Protein AF-A0AA35IAM2-F1 (afdb_monomer_lite)

Secondary structure (DSSP, 8-state):
-HHHHHHHHHHHHTS---S--EEEPPTTS-HHHHHHHHHH-SEEE---BSSSHHHHHHH-TT--HHHHHHHHHHHHHHHHHHHT-TTSPP--TT-EEEEEEESSSS--HHHHHHHHHHHHHHH--SEEEEEE--PPTT--TTS-SSPPPHHHHHHHHHHHHHHHHH---HHHH-SSSSPPPSSS-HHHHHHHH-GGG-SEETTTS-HHHHTTSTT--HHHHHHHHHHTTTSPPPHHHHHHTT--HHHHGGGEE-SS---TTTTS-HHHHHHHHPPPPPP----S--

Foldseek 3Di:
DVVLLVVLCCCVPVVVPPDAFEEEDDLPDDLVVLLSCQLRHLEYEYEPAALDQVLCCLPPVVDDPVSSLVSLVSLQVSVVVCVVPVPDRGTNNVGYEYEYEPQQDPAALLSNQQSLLCCCVSRVHPYYQYDWDDDDPPRDPSGDPDIDDPLQNVLSVQVSCCVPPLVDHSCLLPVDTHYHDSQDHSLLVSCLVPLVLFQDELLDDDLSVQCSAPQQHNQLSVVSVVVSVVDFDDPVSCVVSVGPCQRRQCRYDGPHDDRPCSPPRSVVVSVSRTDDPDPPPPPPPD

Sequence (286 aa):
MEQLIRVARLLREEHNFRGYIHLKTIPDADPLLIEEAGRLADRLSVNIELPTDASLKRLAPEKQAHTIRQAMGVIHQGQQAVANEPKAPRFTPAGQSTQVIVGADSTDDSTLLHNAESLYQGYGLKRVYYSAFSPIPDSPGSVPLAAPPLLREHRLYQADFLLRGYGYKAGELLGQSGNLALDIDPKLAWALANRDVFPLDVNRAEPALLARIPGIGLRSVQRLVALRRERRIRYDDLIQLRCVLDKARPFIVTSDYRPAQAELRSGLLRARLREPQAPVQMGLWG

pLDDT: mean 92.33, std 9.43, range [40.34, 98.38]

Radius of gyration: 22.65 Å; chains: 1; bounding box: 52×48×62 Å

Structure (mmCIF, N/CA/C/O backbone):
data_AF-A0AA35IAM2-F1
#
_entry.id   AF-A0AA35IAM2-F1
#
loop_
_atom_site.group_PDB
_atom_site.id
_atom_site.type_symbol
_atom_site.label_atom_id
_atom_site.label_alt_id
_atom_site.label_comp_id
_atom_site.label_asym_id
_atom_site.label_entity_id
_atom_site.label_seq_id
_atom_site.pdbx_PDB_ins_code
_atom_site.Cartn_x
_atom_site.Cartn_y
_atom_site.Cartn_z
_atom_site.occupancy
_atom_site.B_iso_or_equiv
_atom_site.auth_seq_id
_atom_site.auth_comp_id
_atom_site.auth_asym_id
_atom_site.auth_atom_id
_atom_site.pdbx_PDB_model_num
ATOM 1 N N . MET A 1 1 ? -12.681 7.505 25.351 1.00 91.00 1 MET A N 1
ATOM 2 C CA . MET A 1 1 ? -13.292 6.862 24.161 1.00 91.00 1 MET A CA 1
ATOM 3 C C . MET A 1 1 ? -14.818 6.901 24.213 1.00 91.00 1 MET A C 1
ATOM 5 O O . MET A 1 1 ? -15.431 7.191 23.196 1.00 91.00 1 MET A O 1
ATOM 9 N N . GLU A 1 2 ? -15.420 6.718 25.390 1.00 95.25 2 GLU A N 1
ATOM 10 C CA . GLU A 1 2 ? -16.872 6.814 25.636 1.00 95.25 2 GLU A CA 1
ATOM 11 C C . GLU A 1 2 ? -17.551 8.035 24.994 1.00 95.25 2 GLU A C 1
ATOM 13 O O . GLU A 1 2 ? -18.587 7.897 24.355 1.00 95.25 2 GLU A O 1
ATOM 18 N N . GLN A 1 3 ? -16.955 9.230 25.086 1.00 95.75 3 GLN A N 1
ATOM 19 C CA . GLN A 1 3 ? -17.520 10.437 24.465 1.00 95.75 3 GLN A CA 1
ATOM 20 C C . GLN A 1 3 ? -17.605 10.341 22.931 1.00 95.75 3 GLN A C 1
ATOM 22 O O . GLN A 1 3 ? -18.609 10.743 22.351 1.00 95.75 3 GLN A O 1
ATOM 27 N N . LEU A 1 4 ? -16.590 9.772 22.269 1.00 95.31 4 LEU A N 1
ATOM 28 C CA . LEU A 1 4 ? -16.598 9.571 20.812 1.00 95.31 4 LEU A CA 1
ATOM 29 C C . LEU A 1 4 ? -17.677 8.566 20.399 1.00 95.31 4 LEU A C 1
ATOM 31 O O . LEU A 1 4 ? -18.385 8.777 19.417 1.00 95.31 4 LEU A O 1
ATOM 35 N N . ILE A 1 5 ? -17.816 7.495 21.178 1.00 96.88 5 ILE A N 1
ATOM 36 C CA . ILE A 1 5 ? -18.837 6.465 20.987 1.00 96.88 5 ILE A CA 1
ATOM 37 C C . ILE A 1 5 ? -20.230 7.064 21.172 1.00 96.88 5 ILE A C 1
ATOM 39 O O . ILE A 1 5 ? -21.091 6.866 20.322 1.00 96.88 5 ILE A O 1
ATOM 43 N N . ARG A 1 6 ? -20.434 7.874 22.219 1.00 97.81 6 ARG A N 1
ATOM 44 C CA . ARG A 1 6 ? -21.692 8.589 22.450 1.00 97.81 6 ARG A CA 1
ATOM 45 C C . ARG A 1 6 ? -22.057 9.460 21.254 1.00 97.81 6 ARG A C 1
ATOM 47 O O . ARG A 1 6 ? -23.185 9.385 20.790 1.00 97.81 6 ARG A O 1
ATOM 54 N N . VAL A 1 7 ? -21.115 10.238 20.718 1.00 97.75 7 VAL A N 1
ATOM 55 C CA . VAL A 1 7 ? -21.360 11.050 19.513 1.00 97.75 7 VAL A CA 1
ATOM 56 C C . VAL A 1 7 ? -21.747 10.168 18.324 1.00 97.75 7 VAL A C 1
ATOM 58 O O . VAL A 1 7 ? -22.735 10.455 17.653 1.00 97.75 7 VAL A O 1
ATOM 61 N N . ALA A 1 8 ? -21.025 9.072 18.076 1.00 97.62 8 ALA A N 1
ATOM 62 C CA . ALA A 1 8 ? -21.360 8.149 16.993 1.00 97.62 8 ALA A CA 1
ATOM 63 C C . ALA A 1 8 ? -22.747 7.507 17.177 1.00 97.62 8 ALA A C 1
ATOM 65 O O . ALA A 1 8 ? -23.489 7.371 16.205 1.00 97.62 8 ALA A O 1
ATOM 66 N N . ARG A 1 9 ? -23.126 7.176 18.416 1.00 97.88 9 ARG A N 1
ATOM 67 C CA . ARG A 1 9 ? -24.442 6.634 18.763 1.00 97.88 9 ARG A CA 1
ATOM 68 C C . ARG A 1 9 ? -25.552 7.646 18.488 1.00 97.88 9 ARG A C 1
ATOM 70 O O . ARG A 1 9 ? -26.470 7.326 17.743 1.00 97.88 9 ARG A O 1
ATOM 77 N N . LEU A 1 10 ? -25.415 8.881 18.980 1.00 98.38 10 LEU A N 1
ATOM 78 C CA . LEU A 1 10 ? -26.363 9.973 18.714 1.00 98.38 10 LEU A CA 1
ATOM 79 C C . LEU A 1 10 ? -26.545 10.200 17.208 1.00 98.38 10 LEU A C 1
ATOM 81 O O . LEU A 1 10 ? -27.666 10.318 16.715 1.00 98.38 10 LEU A O 1
ATOM 85 N N . LEU A 1 11 ? -25.443 10.207 16.451 1.00 98.19 11 LEU A N 1
ATOM 86 C CA . LEU A 1 11 ? -25.491 10.352 14.998 1.00 98.19 11 LEU A CA 1
ATOM 87 C C . LEU A 1 11 ? -26.289 9.223 14.336 1.00 98.19 11 LEU A C 1
ATOM 89 O O . LEU A 1 11 ? -27.096 9.500 13.451 1.00 98.19 11 LEU A O 1
ATOM 93 N N . ARG A 1 12 ? -26.078 7.966 14.740 1.00 96.31 12 ARG A N 1
ATOM 94 C CA . ARG A 1 12 ? -26.761 6.807 14.148 1.00 96.31 12 ARG A CA 1
ATOM 95 C C . ARG A 1 12 ? -28.224 6.698 14.559 1.00 96.31 12 ARG A C 1
ATOM 97 O O . ARG A 1 12 ? -29.064 6.481 13.690 1.00 96.31 12 ARG A O 1
ATOM 104 N N . GLU A 1 13 ? -28.505 6.821 15.849 1.00 96.25 13 GLU A N 1
ATOM 105 C CA . GLU A 1 13 ? -29.788 6.441 16.447 1.00 96.25 13 GLU A CA 1
ATOM 106 C C . GLU A 1 13 ? -30.766 7.616 16.532 1.00 96.25 13 GLU A C 1
ATOM 108 O O . GLU A 1 13 ? -31.946 7.443 16.241 1.00 96.25 13 GLU A O 1
ATOM 113 N N . GLU A 1 14 ? -30.291 8.822 16.859 1.00 97.88 14 GLU A N 1
ATOM 114 C CA . GLU A 1 14 ? -31.159 9.996 17.033 1.00 97.88 14 GLU A CA 1
ATOM 115 C C . GLU A 1 14 ? -31.230 10.841 15.757 1.00 97.88 14 GLU A C 1
ATOM 117 O O . GLU A 1 14 ? -32.308 11.183 15.269 1.00 97.88 14 GLU A O 1
ATOM 122 N N . HIS A 1 15 ? -30.075 11.142 15.160 1.00 98.00 15 HIS A N 1
ATOM 123 C CA . HIS A 1 15 ? -30.000 11.993 13.968 1.00 98.00 15 HIS A CA 1
ATOM 124 C C . HIS A 1 15 ? -30.119 11.226 12.647 1.00 98.00 15 HIS A C 1
ATOM 126 O O . HIS A 1 15 ? -30.111 11.846 11.583 1.00 98.00 15 HIS A O 1
ATOM 132 N N . ASN A 1 16 ? -30.242 9.893 12.689 1.00 96.69 16 ASN A N 1
ATOM 133 C CA . ASN A 1 16 ? -30.384 9.036 11.508 1.00 96.69 16 ASN A CA 1
ATOM 134 C C . ASN A 1 16 ? -29.297 9.271 10.436 1.00 96.69 16 ASN A C 1
ATOM 136 O O . ASN A 1 16 ? -29.537 9.113 9.235 1.00 96.69 16 ASN A O 1
ATOM 140 N N . PHE A 1 17 ? -28.085 9.651 10.844 1.00 97.56 17 PHE A N 1
ATOM 141 C CA . PHE A 1 17 ? -26.973 9.886 9.935 1.00 97.56 17 PHE A CA 1
ATOM 142 C C . PHE A 1 17 ? -26.526 8.566 9.299 1.00 97.56 17 PHE A C 1
ATOM 144 O O . PHE A 1 17 ? -25.957 7.690 9.954 1.00 97.56 17 PHE A O 1
ATOM 151 N N . ARG A 1 18 ? -26.752 8.433 7.987 1.00 95.00 18 ARG A N 1
ATOM 152 C CA . ARG A 1 18 ? -26.366 7.258 7.177 1.00 95.00 18 ARG A CA 1
ATOM 153 C C . ARG A 1 18 ? -25.067 7.454 6.393 1.00 95.00 18 ARG A C 1
ATOM 155 O O . ARG A 1 18 ? -24.717 6.610 5.573 1.00 95.00 18 ARG A O 1
ATOM 162 N N . GLY A 1 19 ? -24.387 8.580 6.606 1.00 96.12 19 GLY A N 1
ATOM 163 C CA . GLY A 1 19 ? -23.094 8.859 5.996 1.00 96.12 19 GLY A CA 1
ATOM 164 C C . GLY A 1 19 ? -21.954 8.087 6.659 1.00 96.12 19 GLY A C 1
ATOM 165 O O . GLY A 1 19 ? -22.157 7.301 7.586 1.00 96.12 19 GLY A O 1
ATOM 166 N N . TYR A 1 20 ? -20.743 8.341 6.176 1.00 97.44 20 TYR A N 1
ATOM 167 C CA . TYR A 1 20 ? -19.538 7.639 6.603 1.00 97.44 20 TYR A CA 1
ATOM 168 C C . TYR A 1 20 ? -19.009 8.152 7.953 1.00 97.44 20 TYR A C 1
ATOM 170 O O . TYR A 1 20 ? -18.755 9.346 8.101 1.00 97.44 20 TYR A O 1
ATOM 178 N N . ILE A 1 21 ? -18.794 7.249 8.914 1.00 97.94 21 ILE A N 1
ATOM 179 C CA . ILE A 1 21 ? -18.171 7.521 10.218 1.00 97.94 21 ILE A CA 1
ATOM 180 C C . ILE A 1 21 ? -16.856 6.745 10.326 1.00 97.94 21 ILE A C 1
ATOM 182 O O . ILE A 1 21 ? -16.835 5.514 10.280 1.00 97.94 21 ILE A O 1
ATOM 186 N N . HIS A 1 22 ? -15.758 7.468 10.534 1.00 97.62 22 HIS A N 1
ATOM 187 C CA . HIS A 1 22 ? -14.450 6.900 10.849 1.00 97.62 22 HIS A CA 1
ATOM 188 C C . HIS A 1 22 ? -14.035 7.333 12.251 1.00 97.62 22 HIS A C 1
ATOM 190 O O . HIS A 1 22 ? -13.868 8.527 12.496 1.00 97.62 22 HIS A O 1
ATOM 196 N N . LEU A 1 23 ? -13.848 6.370 13.154 1.00 97.25 23 LEU A N 1
ATOM 197 C CA . LEU A 1 23 ? -13.337 6.643 14.496 1.00 97.25 23 LEU A CA 1
ATOM 198 C C . LEU A 1 23 ? -11.888 6.175 14.629 1.00 97.25 23 LEU A C 1
ATOM 200 O O . LEU A 1 23 ? -11.515 5.097 14.165 1.00 97.25 23 LEU A O 1
ATOM 204 N N . LYS A 1 24 ? -11.077 6.994 15.296 1.00 95.44 24 LYS A N 1
ATOM 205 C CA . LYS A 1 24 ? -9.721 6.641 15.712 1.00 95.44 24 LYS A CA 1
ATOM 206 C C . LYS A 1 24 ? -9.795 6.062 17.123 1.00 95.44 24 LYS A C 1
ATOM 208 O O . LYS A 1 24 ? -10.287 6.731 18.031 1.00 95.44 24 LYS A O 1
ATOM 213 N N . THR A 1 25 ? -9.362 4.822 17.296 1.00 93.06 25 THR A N 1
ATOM 214 C CA . THR A 1 25 ? -9.347 4.157 18.598 1.00 93.06 25 THR A CA 1
ATOM 215 C C . THR A 1 25 ? -8.125 4.579 19.406 1.00 93.06 25 THR A C 1
ATOM 217 O O . THR A 1 25 ? -7.128 5.082 18.875 1.00 93.06 25 THR A O 1
ATOM 220 N N . ILE A 1 26 ? -8.226 4.377 20.717 1.00 89.69 26 ILE A N 1
ATOM 221 C CA . ILE A 1 26 ? -7.127 4.568 21.658 1.00 89.69 26 ILE A CA 1
ATOM 222 C C . ILE A 1 26 ? -6.583 3.166 21.975 1.00 89.69 26 ILE A C 1
ATOM 224 O O . ILE A 1 26 ? -7.385 2.320 22.368 1.00 89.69 26 ILE A O 1
ATOM 228 N N . PRO A 1 27 ? -5.278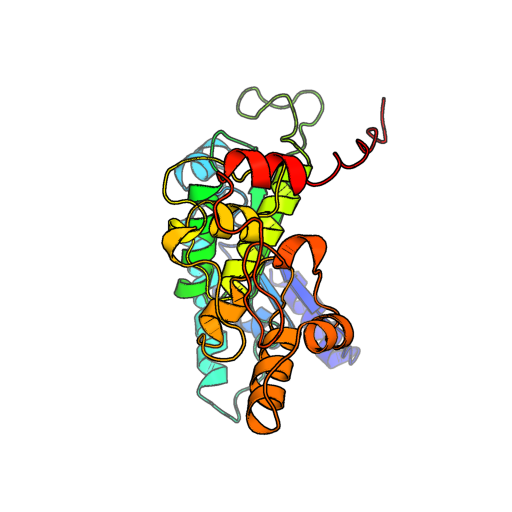 2.894 21.786 1.00 83.88 27 PRO A N 1
ATOM 229 C CA . PRO A 1 27 ? -4.686 1.570 22.010 1.00 83.88 27 PRO A CA 1
ATOM 230 C C . PRO A 1 27 ? -4.987 0.938 23.377 1.00 83.88 27 PRO A C 1
ATOM 232 O O . PRO A 1 27 ? -5.189 -0.267 23.447 1.00 83.88 27 PRO A O 1
ATOM 235 N N . ASP A 1 28 ? -5.083 1.754 24.429 1.00 86.50 28 ASP A N 1
ATOM 236 C CA . ASP A 1 28 ? -5.309 1.301 25.812 1.00 86.50 28 ASP A CA 1
ATOM 237 C C . ASP A 1 28 ? -6.789 1.372 26.234 1.00 86.50 28 ASP A C 1
ATOM 239 O O . ASP A 1 28 ? -7.113 1.329 27.420 1.00 86.50 28 ASP A O 1
ATOM 243 N N . ALA A 1 29 ? -7.708 1.551 25.280 1.00 91.19 29 ALA A N 1
ATOM 244 C CA . ALA A 1 29 ? -9.132 1.529 25.583 1.00 91.19 29 ALA A CA 1
ATOM 245 C C . ALA A 1 29 ? -9.601 0.117 25.952 1.00 91.19 29 ALA A C 1
ATOM 247 O O . ALA A 1 29 ? -9.124 -0.873 25.397 1.00 91.19 29 ALA A O 1
ATOM 248 N N . ASP A 1 30 ? -10.598 0.051 26.837 1.00 94.50 30 ASP A N 1
ATOM 249 C CA . ASP A 1 30 ? -11.298 -1.193 27.150 1.00 94.50 30 ASP A CA 1
ATOM 250 C C . ASP A 1 30 ? -11.786 -1.868 25.846 1.00 94.50 30 ASP A C 1
ATOM 252 O O . ASP A 1 30 ? -12.420 -1.194 25.018 1.00 94.50 30 ASP A O 1
ATOM 256 N N . PRO A 1 31 ? -11.506 -3.169 25.631 1.00 94.12 31 PRO A N 1
ATOM 257 C CA . PRO A 1 31 ? -11.982 -3.912 24.468 1.00 94.12 31 PRO A CA 1
ATOM 258 C C . PRO A 1 31 ? -13.482 -3.746 24.193 1.00 94.12 31 PRO A C 1
ATOM 260 O O . PRO A 1 31 ? -13.867 -3.621 23.031 1.00 94.12 31 PRO A O 1
ATOM 263 N N . LEU A 1 32 ? -14.318 -3.642 25.232 1.00 94.81 32 LEU A N 1
ATOM 264 C CA . LEU A 1 32 ? -15.762 -3.436 25.087 1.00 94.81 32 LEU A CA 1
ATOM 265 C C . LEU A 1 32 ? -16.091 -2.100 24.410 1.00 94.81 32 LEU A C 1
ATOM 267 O O . LEU A 1 32 ? -17.010 -2.021 23.595 1.00 94.81 32 LEU A O 1
ATOM 271 N N . LEU A 1 33 ? -15.309 -1.051 24.681 1.00 96.62 33 LEU A N 1
ATOM 272 C CA . LEU A 1 33 ? -15.470 0.245 24.017 1.00 96.62 33 LEU A CA 1
ATOM 273 C C . LEU A 1 33 ? -15.059 0.165 22.543 1.00 96.62 33 LEU A C 1
ATOM 275 O O . LEU A 1 33 ? -15.685 0.790 21.687 1.00 96.62 33 LEU A O 1
ATOM 279 N N . ILE A 1 34 ? -14.019 -0.607 22.221 1.00 96.31 34 ILE A N 1
ATOM 280 C CA . ILE A 1 34 ? -13.598 -0.835 20.832 1.00 96.31 34 ILE A CA 1
ATOM 281 C C . ILE A 1 34 ? -14.683 -1.599 20.067 1.00 96.31 34 ILE A C 1
ATOM 283 O O . ILE A 1 34 ? -15.012 -1.229 18.937 1.00 96.31 34 ILE A O 1
ATOM 287 N N . GLU A 1 35 ? -15.271 -2.622 20.684 1.00 95.06 35 GLU A N 1
ATOM 288 C CA . GLU A 1 35 ? -16.377 -3.374 20.099 1.00 95.06 35 GLU A CA 1
ATOM 289 C C . GLU A 1 35 ? -17.602 -2.494 19.854 1.00 95.06 35 GLU A C 1
ATOM 291 O O . GLU A 1 35 ? -18.198 -2.529 18.773 1.00 95.06 35 GLU A O 1
ATOM 296 N N . GLU A 1 36 ? -17.965 -1.663 20.829 1.00 95.88 36 GLU A N 1
ATOM 297 C CA . GLU A 1 36 ? -19.090 -0.749 20.696 1.00 95.88 36 GLU A CA 1
ATOM 298 C C . GLU A 1 36 ? -18.855 0.274 19.575 1.00 95.88 36 GLU A C 1
ATOM 300 O O . GLU A 1 36 ? -19.707 0.465 18.702 1.00 95.88 36 GLU A O 1
ATOM 305 N N . ALA A 1 37 ? -17.658 0.867 19.529 1.00 97.06 37 ALA A N 1
ATOM 306 C CA . ALA A 1 37 ? -17.258 1.749 18.439 1.00 97.06 37 ALA A CA 1
ATOM 307 C C . ALA A 1 37 ? -17.356 1.042 17.077 1.00 97.06 37 ALA A C 1
ATOM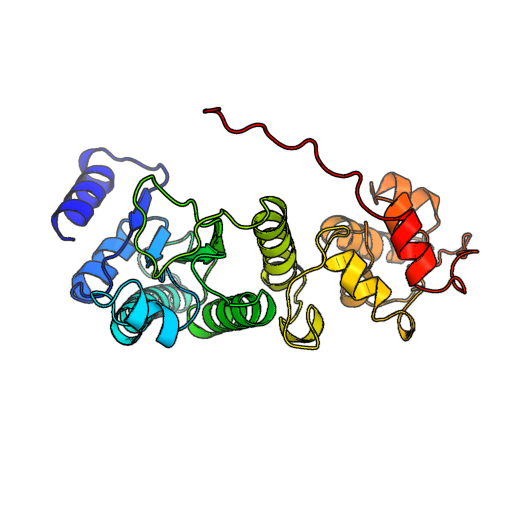 309 O O . ALA A 1 37 ? -17.775 1.654 16.092 1.00 97.06 37 ALA A O 1
ATOM 310 N N . GLY A 1 38 ? -17.013 -0.247 17.020 1.00 96.56 38 GLY A N 1
ATOM 311 C CA . GLY A 1 38 ? -17.058 -1.039 15.798 1.00 96.56 38 GLY A CA 1
ATOM 312 C C . GLY A 1 38 ? -18.468 -1.282 15.261 1.00 96.56 38 GLY A C 1
ATOM 313 O O . GLY A 1 38 ? -18.645 -1.346 14.044 1.00 96.56 38 GLY A O 1
ATOM 314 N N . ARG A 1 39 ? -19.483 -1.336 16.131 1.00 95.81 39 ARG A N 1
ATOM 315 C CA . ARG A 1 39 ? -20.901 -1.447 15.729 1.00 95.81 39 ARG A CA 1
ATOM 316 C C . ARG A 1 39 ? -21.460 -0.145 15.148 1.00 95.81 39 ARG A C 1
ATOM 318 O O . ARG A 1 39 ? -22.374 -0.179 14.328 1.00 95.81 39 ARG A O 1
ATOM 325 N N . LEU A 1 40 ? -20.914 0.999 15.562 1.00 96.62 40 LEU A N 1
ATOM 326 C CA . LEU A 1 40 ? -21.414 2.328 15.191 1.00 96.62 40 LEU A CA 1
ATOM 327 C C . LEU A 1 40 ? -20.679 2.933 13.981 1.00 96.62 40 LEU A C 1
ATOM 329 O O . LEU A 1 40 ? -21.285 3.637 13.162 1.00 96.62 40 LEU A O 1
ATOM 333 N N . ALA A 1 41 ? -19.375 2.671 13.863 1.00 97.50 41 ALA A N 1
ATOM 334 C CA . ALA A 1 41 ? -18.511 3.248 12.839 1.00 97.50 41 ALA A CA 1
ATOM 335 C C . ALA A 1 41 ? -18.443 2.399 11.561 1.00 97.50 41 ALA A C 1
ATOM 337 O O . ALA A 1 41 ? -18.489 1.171 11.589 1.00 97.50 41 ALA A O 1
ATOM 338 N N . ASP A 1 42 ? -18.248 3.061 10.419 1.00 97.44 42 ASP A N 1
ATOM 339 C CA . ASP A 1 42 ? -17.948 2.381 9.157 1.00 97.44 42 ASP A CA 1
ATOM 340 C C . ASP A 1 42 ? -16.506 1.873 9.133 1.00 97.44 42 ASP A C 1
ATOM 342 O O . ASP A 1 42 ? -16.235 0.793 8.610 1.00 97.44 42 ASP A O 1
ATOM 346 N N . ARG A 1 43 ? -15.581 2.641 9.717 1.00 97.88 43 ARG A N 1
ATOM 347 C CA . ARG A 1 43 ? -14.162 2.297 9.835 1.00 97.88 43 ARG A CA 1
ATOM 348 C C . ARG A 1 43 ? -13.643 2.612 11.226 1.00 97.88 43 ARG A C 1
ATOM 350 O O . ARG A 1 43 ? -13.977 3.653 11.791 1.00 97.88 43 ARG A O 1
ATOM 357 N N . LEU A 1 44 ? -12.741 1.764 11.706 1.00 97.69 44 LEU A N 1
ATOM 358 C CA . LEU A 1 44 ? -11.889 2.065 12.851 1.00 97.69 44 LEU A CA 1
ATOM 359 C C . LEU A 1 44 ? -10.430 2.207 12.418 1.00 97.69 44 LEU A C 1
ATOM 361 O O . LEU A 1 44 ? -9.981 1.539 11.485 1.00 97.69 44 LEU A O 1
ATOM 365 N N . SER A 1 45 ? -9.673 3.067 13.093 1.00 96.75 45 SER A N 1
ATOM 366 C CA . SER A 1 45 ? -8.222 3.121 12.925 1.00 96.75 45 SER A CA 1
ATOM 367 C C . SER A 1 45 ? -7.470 3.128 14.238 1.00 96.75 45 SER A C 1
ATOM 369 O O . SER A 1 45 ? -7.893 3.769 15.191 1.00 96.75 45 SER A O 1
ATOM 371 N N . VAL A 1 46 ? -6.320 2.459 14.251 1.00 95.25 46 VAL A N 1
ATOM 372 C CA . VAL A 1 46 ? -5.374 2.473 15.373 1.00 95.25 46 VAL A CA 1
ATOM 373 C C . VAL A 1 46 ? -4.066 3.051 14.859 1.00 95.25 46 VAL A C 1
ATOM 375 O O . VAL A 1 46 ? -3.563 2.593 13.833 1.00 95.25 46 VAL A O 1
ATOM 378 N N . ASN A 1 47 ? -3.513 4.069 15.518 1.00 93.19 47 ASN A N 1
ATOM 379 C CA . ASN A 1 47 ? -2.296 4.721 15.032 1.00 93.19 47 ASN A CA 1
ATOM 380 C C . ASN A 1 47 ? -1.041 4.051 15.590 1.00 93.19 47 ASN A C 1
ATOM 382 O O . ASN A 1 47 ? -0.830 4.095 16.803 1.00 93.19 47 ASN A O 1
ATOM 386 N N . ILE A 1 48 ? -0.220 3.479 14.708 1.00 91.81 48 ILE A N 1
ATOM 387 C CA . ILE A 1 48 ? 1.076 2.902 15.078 1.00 91.81 48 ILE A CA 1
ATOM 388 C C . ILE A 1 48 ? 2.132 4.007 15.236 1.00 91.81 48 ILE A C 1
ATOM 390 O O . ILE A 1 48 ? 2.983 3.902 16.111 1.00 91.81 48 ILE A O 1
ATOM 394 N N . GLU A 1 49 ? 2.044 5.084 14.445 1.00 89.19 49 GLU A N 1
ATOM 395 C CA . GLU A 1 49 ? 3.023 6.182 14.333 1.00 89.19 49 GLU A CA 1
ATOM 396 C C . GLU A 1 49 ? 4.378 5.762 13.760 1.00 89.19 49 GLU A C 1
ATOM 398 O O . GLU A 1 49 ? 4.790 6.304 12.742 1.00 89.19 49 GLU A O 1
ATOM 403 N N . LEU A 1 50 ? 5.090 4.828 14.393 1.00 92.25 50 LEU A N 1
ATOM 404 C CA . LEU A 1 50 ? 6.476 4.503 14.052 1.00 92.25 50 LEU A CA 1
ATOM 405 C C . LEU A 1 50 ? 6.597 3.069 13.534 1.00 92.25 50 LEU A C 1
ATOM 407 O O . LEU A 1 50 ? 5.969 2.160 14.070 1.00 92.25 50 LEU A O 1
ATOM 411 N N . PRO A 1 51 ? 7.431 2.827 12.514 1.00 84.94 51 PRO A N 1
ATOM 412 C CA . PRO A 1 51 ? 7.460 1.537 11.844 1.00 84.94 51 PRO A CA 1
ATOM 413 C C . PRO A 1 51 ? 8.047 0.409 12.690 1.00 84.94 51 PRO A C 1
ATOM 415 O O . PRO A 1 51 ? 7.737 -0.740 12.408 1.00 84.94 51 PRO A O 1
ATOM 418 N N . THR A 1 52 ? 8.879 0.695 13.696 1.00 91.12 52 THR A N 1
ATOM 419 C CA . THR A 1 52 ? 9.530 -0.337 14.517 1.00 91.12 52 THR A CA 1
ATOM 420 C C . THR A 1 52 ? 9.291 -0.113 16.008 1.00 91.12 52 THR A C 1
ATOM 422 O O . THR A 1 52 ? 9.194 1.028 16.463 1.00 91.12 52 THR A O 1
ATOM 425 N N . ASP A 1 53 ? 9.261 -1.201 16.787 1.00 91.81 53 ASP A N 1
ATOM 426 C CA . ASP A 1 53 ? 9.121 -1.152 18.250 1.00 91.81 53 ASP A CA 1
ATOM 427 C C . ASP A 1 53 ? 10.264 -0.336 18.900 1.00 91.81 53 ASP A C 1
ATOM 429 O O . ASP A 1 53 ? 10.039 0.404 19.860 1.00 91.81 53 ASP A O 1
ATOM 433 N N . ALA A 1 54 ? 11.483 -0.410 18.348 1.00 91.94 54 ALA A N 1
ATOM 434 C CA . ALA A 1 54 ? 12.634 0.367 18.818 1.00 91.94 54 ALA A CA 1
ATOM 435 C C . ALA A 1 54 ? 12.434 1.876 18.605 1.00 91.94 54 ALA A C 1
ATOM 437 O O . ALA A 1 54 ? 12.691 2.681 19.504 1.00 91.94 54 ALA A O 1
ATOM 438 N N . SER A 1 55 ? 11.936 2.262 17.431 1.00 92.25 55 SER A N 1
ATOM 439 C CA . SER A 1 55 ? 11.641 3.655 17.104 1.00 92.25 55 SER A CA 1
ATOM 440 C C . SER A 1 55 ? 10.464 4.195 17.896 1.00 92.25 55 SER A C 1
ATOM 442 O O . SER A 1 55 ? 10.534 5.326 18.371 1.00 92.25 55 SER A O 1
ATOM 444 N N . LEU A 1 56 ? 9.425 3.380 18.097 1.00 93.19 56 LEU A N 1
ATOM 445 C CA . LEU A 1 56 ? 8.284 3.727 18.936 1.00 93.19 56 LEU A CA 1
ATOM 446 C C . LEU A 1 56 ? 8.745 4.031 20.365 1.00 93.19 56 LEU A C 1
ATOM 448 O O . LEU A 1 56 ? 8.481 5.115 20.867 1.00 93.19 56 LEU A O 1
ATOM 452 N N . LYS A 1 57 ? 9.541 3.144 20.977 1.00 92.88 57 LYS A N 1
ATOM 453 C CA . LYS A 1 57 ? 10.077 3.350 22.332 1.00 92.88 57 LYS A CA 1
ATOM 454 C C . LYS A 1 57 ? 10.933 4.615 22.453 1.00 92.88 57 LYS A C 1
ATOM 456 O O . LYS A 1 57 ? 10.961 5.238 23.509 1.00 92.88 57 LYS A O 1
ATOM 461 N N . ARG A 1 58 ? 11.660 4.973 21.392 1.00 92.88 58 ARG A N 1
ATOM 462 C CA . ARG A 1 58 ? 12.558 6.135 21.376 1.00 92.88 58 ARG A CA 1
ATOM 463 C C . ARG A 1 58 ? 11.824 7.458 21.154 1.00 92.88 58 ARG A C 1
ATOM 465 O O . ARG A 1 58 ? 12.214 8.454 21.751 1.00 92.88 58 ARG A O 1
ATOM 472 N N . LEU A 1 59 ? 10.832 7.483 20.264 1.00 92.25 59 LEU A N 1
ATOM 473 C CA . LEU A 1 59 ? 10.202 8.719 19.779 1.00 92.25 59 LEU A CA 1
ATOM 474 C C . LEU A 1 59 ? 8.798 8.962 20.345 1.00 92.25 59 LEU A C 1
ATOM 476 O O . LEU A 1 59 ? 8.346 10.100 20.336 1.00 92.25 59 LEU A O 1
ATOM 480 N N . ALA A 1 60 ? 8.132 7.918 20.832 1.00 91.56 60 ALA A N 1
ATOM 481 C CA . ALA A 1 60 ? 6.800 7.967 21.431 1.00 91.56 60 ALA A CA 1
ATOM 482 C C . ALA A 1 60 ? 6.713 6.967 22.608 1.00 91.56 60 ALA A C 1
ATOM 484 O O . ALA A 1 60 ? 5.981 5.975 22.525 1.00 91.56 60 ALA A O 1
ATOM 485 N N . PRO A 1 61 ? 7.507 7.156 23.684 1.00 90.00 61 PRO A N 1
ATOM 486 C CA . PRO A 1 61 ? 7.602 6.211 24.803 1.00 90.00 61 PRO A CA 1
ATOM 487 C C . PRO A 1 61 ? 6.284 6.005 25.566 1.00 90.00 61 PRO A C 1
ATOM 489 O O . PRO A 1 61 ? 6.135 5.012 26.275 1.00 90.00 61 PRO A O 1
ATOM 492 N N . GLU A 1 62 ? 5.326 6.919 25.425 1.00 89.38 62 GLU A N 1
ATOM 493 C CA . GLU A 1 62 ? 3.967 6.794 25.945 1.00 89.38 62 GLU A CA 1
AT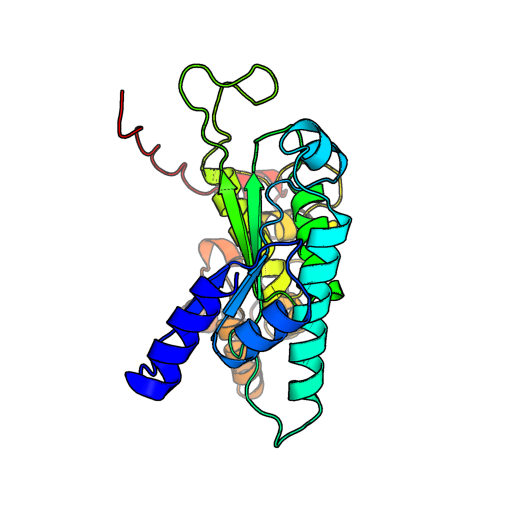OM 494 C C . GLU A 1 62 ? 3.134 5.736 25.208 1.00 89.38 62 GLU A C 1
ATOM 496 O O . GLU A 1 62 ? 2.099 5.305 25.712 1.00 89.38 62 GLU A O 1
ATOM 501 N N . LYS A 1 63 ? 3.574 5.301 24.022 1.00 89.62 63 LYS A N 1
ATOM 502 C CA . LYS A 1 63 ? 2.903 4.277 23.224 1.00 89.62 63 LYS A CA 1
ATOM 503 C C . LYS A 1 63 ? 3.549 2.919 23.399 1.00 89.62 63 LYS A C 1
ATOM 505 O O . LYS A 1 63 ? 4.767 2.765 23.359 1.00 89.62 63 LYS A O 1
ATOM 510 N N . GLN A 1 64 ? 2.704 1.898 23.485 1.00 91.00 64 GLN A N 1
ATOM 511 C CA . GLN A 1 64 ? 3.153 0.522 23.620 1.00 91.00 64 GLN A CA 1
ATOM 512 C C . GLN A 1 64 ? 2.715 -0.307 22.417 1.00 91.00 64 GLN A C 1
ATOM 514 O O . GLN A 1 64 ? 1.533 -0.418 22.099 1.00 91.00 64 GLN A O 1
ATOM 519 N N . ALA A 1 65 ? 3.683 -0.937 21.750 1.00 91.81 65 ALA A N 1
ATOM 520 C CA . ALA A 1 65 ? 3.415 -1.751 20.568 1.00 91.81 65 ALA A CA 1
ATOM 521 C C . ALA A 1 65 ? 2.430 -2.896 20.863 1.00 91.81 65 ALA A C 1
ATOM 523 O O . ALA A 1 65 ? 1.626 -3.264 20.009 1.00 91.81 65 ALA A O 1
ATOM 524 N N . HIS A 1 66 ? 2.463 -3.442 22.083 1.00 92.44 66 HIS A N 1
ATOM 525 C CA . HIS A 1 66 ? 1.574 -4.524 22.490 1.00 92.44 66 HIS A CA 1
ATOM 526 C C . HIS A 1 66 ? 0.103 -4.083 22.583 1.00 92.44 66 HIS A C 1
ATOM 528 O O . HIS A 1 66 ? -0.753 -4.796 22.066 1.00 92.44 66 HIS A O 1
ATOM 534 N N . THR A 1 67 ? -0.195 -2.907 23.150 1.00 93.31 67 THR A N 1
ATOM 535 C CA . THR A 1 67 ? -1.579 -2.418 23.273 1.00 93.31 67 THR A CA 1
ATOM 536 C C . THR A 1 67 ? -2.135 -1.979 21.926 1.00 93.31 67 THR A C 1
ATOM 538 O O . THR A 1 67 ? -3.277 -2.284 21.592 1.00 93.31 67 THR A O 1
ATOM 541 N N . ILE A 1 68 ? -1.296 -1.386 21.069 1.00 94.50 68 ILE A N 1
ATOM 542 C CA . ILE A 1 68 ? -1.662 -1.077 19.678 1.00 94.50 68 ILE A CA 1
ATOM 543 C C . ILE A 1 68 ? -2.070 -2.354 18.933 1.00 94.50 68 ILE A C 1
ATOM 545 O O . ILE A 1 68 ? -3.126 -2.394 18.296 1.00 94.50 68 ILE A O 1
ATOM 549 N N . ARG A 1 69 ? -1.254 -3.411 19.038 1.00 94.25 69 ARG A N 1
ATOM 550 C CA . ARG A 1 69 ? -1.531 -4.722 18.433 1.00 94.25 69 ARG A CA 1
ATOM 551 C C . ARG A 1 69 ? -2.787 -5.373 19.022 1.00 94.25 69 ARG A C 1
ATOM 553 O O . ARG A 1 69 ? -3.601 -5.899 18.267 1.00 94.25 69 ARG A O 1
ATOM 560 N N . GLN A 1 70 ? -2.994 -5.282 20.335 1.00 94.56 70 GLN A N 1
ATOM 561 C CA . GLN A 1 70 ? -4.200 -5.781 20.999 1.00 94.56 70 GLN A CA 1
ATOM 562 C C . GLN A 1 70 ? -5.463 -5.080 20.482 1.00 94.56 70 GLN A C 1
ATOM 564 O O . GLN A 1 70 ? -6.413 -5.758 20.095 1.00 94.56 70 GLN A O 1
ATOM 569 N N . ALA A 1 71 ? -5.460 -3.748 20.389 1.00 95.81 71 ALA A N 1
ATOM 570 C CA . ALA A 1 71 ? -6.589 -2.984 19.866 1.00 95.81 71 ALA A CA 1
ATOM 571 C C . ALA A 1 71 ? -6.927 -3.365 18.413 1.00 95.81 71 ALA A C 1
ATOM 573 O O . ALA A 1 71 ? -8.095 -3.568 18.083 1.00 95.81 71 ALA A O 1
ATOM 574 N N . MET A 1 72 ? -5.920 -3.527 17.545 1.00 96.75 72 MET A N 1
ATOM 575 C CA . MET A 1 72 ? -6.130 -4.030 16.177 1.00 96.75 72 MET A CA 1
ATOM 576 C C . MET A 1 72 ? -6.708 -5.451 16.165 1.00 96.75 72 MET A C 1
ATOM 578 O O . MET A 1 72 ? -7.574 -5.760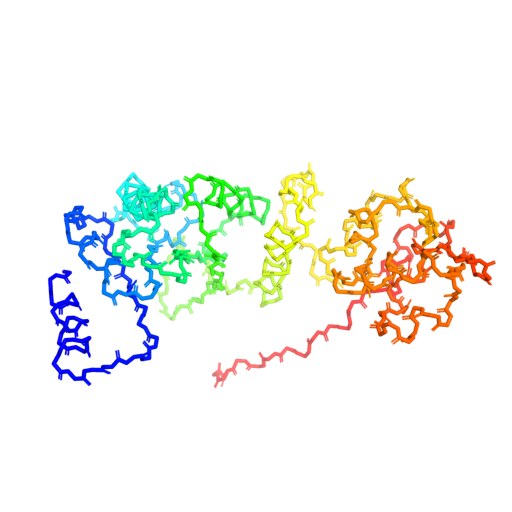 15.343 1.00 96.75 72 MET A O 1
ATOM 582 N N . GLY A 1 73 ? -6.251 -6.301 17.089 1.00 96.50 73 GLY A N 1
ATOM 583 C CA . GLY A 1 73 ? -6.746 -7.660 17.291 1.00 96.50 73 GLY A CA 1
ATOM 584 C C . GLY A 1 73 ? -8.229 -7.700 17.653 1.00 96.50 73 GLY A C 1
ATOM 585 O O . GLY A 1 73 ? -8.978 -8.432 17.011 1.00 96.50 73 GLY A O 1
ATOM 586 N N . VAL A 1 74 ? -8.677 -6.862 18.593 1.00 96.44 74 VAL A N 1
ATOM 587 C CA . VAL A 1 74 ? -10.099 -6.746 18.975 1.00 96.44 74 VAL A CA 1
ATOM 588 C C . VAL A 1 74 ? -10.954 -6.347 17.769 1.00 96.44 74 VAL A C 1
ATOM 590 O O . VAL A 1 74 ? -11.967 -6.983 17.478 1.00 96.44 74 VAL A O 1
ATOM 593 N N . ILE A 1 75 ? -10.514 -5.346 16.996 1.00 97.00 75 ILE A N 1
ATOM 594 C CA . ILE A 1 75 ? -11.231 -4.924 15.782 1.00 97.00 75 ILE A CA 1
ATOM 595 C C . ILE A 1 75 ? -11.274 -6.065 14.755 1.00 97.00 75 ILE A C 1
ATOM 597 O O . ILE A 1 75 ? -12.303 -6.291 14.119 1.00 97.00 75 ILE A O 1
ATOM 601 N N . HIS A 1 76 ? -10.171 -6.798 14.593 1.00 96.81 76 HIS A N 1
ATOM 602 C CA . HIS A 1 76 ? -10.102 -7.914 13.655 1.00 96.81 76 HIS A CA 1
ATOM 603 C C . HIS A 1 76 ? -11.048 -9.049 14.059 1.00 96.81 76 HIS A C 1
ATOM 605 O O . HIS A 1 76 ? -11.795 -9.550 13.223 1.00 96.81 76 HIS A O 1
ATOM 611 N N . GLN A 1 77 ? -11.070 -9.418 15.340 1.00 95.44 77 GLN A N 1
ATOM 612 C CA . GLN A 1 77 ? -11.969 -10.442 15.871 1.00 95.44 77 GLN A CA 1
ATOM 613 C C . GLN A 1 77 ? -13.438 -10.057 15.674 1.00 95.44 77 GLN A C 1
ATOM 615 O O . GLN A 1 77 ? -14.212 -10.877 15.183 1.00 95.44 77 GLN A O 1
ATOM 620 N N . GLY A 1 78 ? -13.808 -8.801 15.944 1.00 94.69 78 GLY A N 1
ATOM 621 C CA . GLY A 1 78 ? -15.159 -8.301 15.674 1.00 94.69 78 GLY A CA 1
ATOM 622 C C . GLY A 1 78 ? -15.546 -8.385 14.191 1.00 94.69 78 GLY A C 1
ATOM 623 O O . GLY A 1 78 ? -16.660 -8.788 13.858 1.00 94.69 78 GLY A O 1
ATOM 624 N N . GLN A 1 79 ? -14.612 -8.091 13.278 1.00 94.94 79 GLN A N 1
ATOM 625 C CA . GLN A 1 79 ? -14.828 -8.256 11.833 1.00 94.94 79 GLN A CA 1
ATOM 626 C C . GLN A 1 79 ? -15.034 -9.725 11.438 1.00 94.94 79 GLN A C 1
ATOM 628 O O . GLN A 1 79 ? -15.916 -10.017 10.630 1.00 94.94 79 GLN A O 1
ATOM 633 N N . GLN A 1 80 ? -14.247 -10.644 12.004 1.00 93.75 80 GLN A N 1
ATOM 634 C CA . GLN A 1 80 ? -14.374 -12.081 11.739 1.00 93.75 80 GLN A CA 1
ATOM 635 C C . GLN A 1 80 ? -15.685 -12.653 12.289 1.00 93.75 80 GLN A C 1
ATOM 637 O O . GLN A 1 80 ? -16.338 -13.435 11.603 1.00 93.75 80 GLN A O 1
ATOM 642 N N . ALA A 1 81 ? -16.105 -12.231 13.485 1.00 91.38 81 ALA A N 1
ATOM 643 C CA . ALA A 1 81 ? -17.363 -12.667 14.088 1.00 91.38 81 ALA A CA 1
ATOM 644 C C . ALA A 1 81 ? -18.564 -12.360 13.177 1.00 91.38 81 ALA A C 1
ATOM 646 O O . ALA A 1 81 ? -19.398 -13.227 12.940 1.00 91.38 81 ALA A O 1
ATOM 647 N N . VAL A 1 82 ? -18.602 -11.164 12.578 1.00 91.12 82 VAL A N 1
ATOM 648 C CA . VAL A 1 82 ? -19.666 -10.787 11.633 1.00 91.12 82 VAL A CA 1
ATOM 649 C C . VAL A 1 82 ? -19.533 -11.501 10.288 1.00 91.12 82 VAL A C 1
ATOM 651 O O . VAL A 1 82 ? -20.537 -11.893 9.701 1.00 91.12 82 VAL A O 1
ATOM 654 N N . ALA A 1 83 ? -18.313 -11.695 9.782 1.00 86.94 83 ALA A N 1
ATOM 655 C CA . ALA A 1 83 ? -18.097 -12.391 8.512 1.00 86.94 83 ALA A CA 1
ATOM 656 C C . ALA A 1 83 ? -18.573 -13.856 8.547 1.00 86.94 83 ALA A C 1
ATOM 658 O O . ALA A 1 83 ? -19.026 -14.375 7.527 1.00 86.94 83 ALA A O 1
ATOM 659 N N . ASN A 1 84 ? -18.504 -14.494 9.717 1.00 85.88 84 ASN A N 1
ATOM 660 C CA . ASN A 1 84 ? -18.913 -15.882 9.925 1.00 85.88 84 ASN A CA 1
ATOM 661 C C . ASN A 1 84 ? -20.418 -16.045 10.212 1.00 85.88 84 ASN A C 1
ATOM 663 O O . ASN A 1 84 ? -20.915 -17.170 10.239 1.00 85.88 84 ASN A O 1
ATOM 667 N N . GLU A 1 85 ? -21.160 -14.946 10.384 1.00 88.06 85 GLU A N 1
ATOM 668 C CA . GLU A 1 85 ? -22.573 -14.961 10.763 1.00 88.06 85 GLU A CA 1
ATOM 669 C C . GLU A 1 85 ? -23.418 -14.051 9.850 1.00 88.06 85 GLU A C 1
ATOM 671 O O . GLU A 1 85 ? -23.484 -12.839 10.054 1.00 88.06 85 GLU A O 1
ATOM 676 N N . PRO A 1 86 ? -24.167 -14.605 8.875 1.00 80.00 86 PRO A N 1
ATOM 677 C CA . PRO A 1 86 ? -24.918 -13.806 7.897 1.00 80.00 86 PRO A CA 1
ATOM 678 C C . PRO A 1 86 ? -25.951 -12.833 8.486 1.00 80.00 86 PRO A C 1
ATOM 680 O O . PRO A 1 86 ? -26.351 -11.880 7.819 1.00 80.00 86 PRO A O 1
ATOM 683 N N . LYS A 1 87 ? -26.424 -13.093 9.712 1.00 86.12 87 LYS A N 1
ATOM 684 C CA . LYS A 1 87 ? -27.414 -12.270 10.426 1.00 86.12 87 LYS A CA 1
ATOM 685 C C . LYS A 1 87 ? -26.798 -11.402 11.527 1.00 86.12 87 LYS A C 1
ATOM 687 O O . LYS A 1 87 ? -27.548 -10.736 12.242 1.00 86.12 87 LYS A O 1
ATOM 692 N N . ALA A 1 88 ? -25.475 -11.412 11.689 1.00 85.00 88 ALA A N 1
ATOM 693 C CA . ALA A 1 88 ? -24.830 -10.614 12.715 1.00 85.00 88 ALA A CA 1
ATOM 694 C C . ALA A 1 88 ? -24.996 -9.107 12.437 1.00 85.00 88 ALA A C 1
ATOM 696 O O . ALA A 1 88 ? -25.037 -8.676 11.277 1.00 85.00 88 ALA A O 1
ATOM 697 N N . PRO A 1 89 ? -25.085 -8.276 13.493 1.00 85.31 89 PRO A N 1
ATOM 698 C CA . PRO A 1 89 ? -25.042 -6.827 13.354 1.00 85.31 89 PRO A CA 1
ATOM 699 C C . PRO A 1 89 ? -23.785 -6.371 12.608 1.00 85.31 89 PRO A C 1
ATOM 701 O O . PRO A 1 89 ? -22.733 -6.997 12.697 1.00 85.31 89 PRO A O 1
ATOM 704 N N . ARG A 1 90 ? -23.874 -5.246 11.891 1.00 89.00 90 ARG A N 1
ATOM 705 C CA . ARG A 1 90 ? -22.717 -4.684 11.180 1.00 89.00 90 ARG A CA 1
ATOM 706 C C . ARG A 1 90 ? -21.588 -4.349 12.153 1.00 89.00 90 ARG A C 1
ATOM 708 O O . ARG A 1 90 ? -21.835 -3.832 13.238 1.00 89.00 90 ARG A O 1
ATOM 715 N N . PHE A 1 91 ? -20.356 -4.567 11.702 1.00 95.69 91 PHE A N 1
ATOM 716 C CA . PHE A 1 91 ? -19.155 -4.192 12.435 1.00 95.69 91 PHE A CA 1
ATOM 717 C C . PHE A 1 91 ? -18.089 -3.661 11.475 1.00 95.69 91 PHE A C 1
ATOM 719 O O . PHE A 1 91 ? -17.505 -4.421 10.703 1.00 95.69 91 PHE A O 1
ATOM 726 N N . THR A 1 92 ? -17.829 -2.353 11.496 1.00 96.00 92 THR A N 1
ATOM 727 C CA . THR A 1 92 ? -16.812 -1.681 10.660 1.00 96.00 92 THR A CA 1
ATOM 728 C C . THR A 1 92 ? -16.783 -2.157 9.196 1.00 96.00 92 THR A C 1
ATOM 730 O O . THR A 1 92 ? -15.773 -2.688 8.730 1.00 96.00 92 THR A O 1
ATOM 733 N N . PRO A 1 93 ? -17.876 -2.016 8.425 1.00 94.25 93 PRO A N 1
ATOM 734 C CA . PRO A 1 93 ? -17.965 -2.545 7.059 1.00 94.25 93 PRO A CA 1
ATOM 735 C C . PRO A 1 93 ? -16.860 -2.048 6.107 1.00 94.25 93 PRO A C 1
ATOM 737 O O . PRO A 1 93 ? -16.485 -2.751 5.170 1.00 94.25 93 PRO A O 1
ATOM 740 N N . ALA A 1 94 ? -16.296 -0.860 6.343 1.00 95.81 94 ALA A N 1
ATOM 741 C CA . ALA A 1 94 ? -15.169 -0.316 5.582 1.00 95.81 94 ALA A CA 1
ATOM 742 C C . ALA A 1 94 ? -13.790 -0.760 6.116 1.00 95.81 94 ALA A C 1
ATOM 744 O O . ALA A 1 94 ? -12.756 -0.270 5.639 1.00 95.81 94 ALA A O 1
ATOM 745 N N . GLY A 1 95 ? -13.783 -1.691 7.071 1.00 95.94 95 GLY A N 1
ATOM 746 C CA . GLY A 1 95 ? -12.641 -2.359 7.672 1.00 95.94 95 GLY A CA 1
ATOM 747 C C . GLY A 1 95 ? -11.879 -1.508 8.683 1.00 95.94 95 GLY A C 1
ATOM 748 O O . GLY A 1 95 ? -12.408 -0.547 9.238 1.00 95.94 95 GLY A O 1
ATOM 749 N N . GLN A 1 96 ? -10.613 -1.863 8.901 1.00 96.88 96 GLN A N 1
ATOM 750 C CA . GLN A 1 96 ? -9.705 -1.116 9.768 1.00 96.88 96 GLN A CA 1
ATOM 751 C C . GLN A 1 96 ? -8.480 -0.582 9.024 1.00 96.88 96 GLN A C 1
ATOM 753 O O . GLN A 1 96 ? -8.070 -1.137 8.001 1.00 96.88 96 GLN A O 1
ATOM 758 N N . SER A 1 97 ? -7.910 0.515 9.514 1.00 97.31 97 SER A N 1
ATOM 759 C CA . SER A 1 97 ? -6.706 1.130 8.943 1.00 97.31 97 SER A CA 1
ATOM 760 C C . SER A 1 97 ? -5.727 1.607 10.008 1.00 97.31 97 SER A C 1
ATOM 762 O O . SER A 1 97 ? -6.077 1.744 11.176 1.00 97.31 97 SER A O 1
ATOM 764 N N . THR A 1 98 ? -4.508 1.924 9.595 1.00 96.38 98 THR A N 1
ATOM 765 C CA . THR A 1 98 ? -3.488 2.508 10.472 1.00 96.38 98 THR A CA 1
ATOM 766 C C . THR A 1 98 ? -2.724 3.615 9.760 1.00 96.38 98 THR A C 1
ATOM 768 O O . THR A 1 98 ? -2.886 3.796 8.553 1.00 96.38 98 THR A O 1
ATOM 771 N N . GLN A 1 99 ? -1.895 4.343 10.498 1.00 95.62 99 GLN A N 1
ATOM 772 C CA . GLN A 1 99 ? -1.011 5.366 9.970 1.00 95.62 99 GLN A CA 1
ATOM 773 C C . GLN A 1 99 ? 0.407 5.179 10.523 1.00 95.62 99 GLN A C 1
ATOM 775 O O . GLN A 1 99 ? 0.599 4.763 11.668 1.00 95.62 99 GLN A O 1
ATOM 780 N N . VAL A 1 100 ? 1.388 5.462 9.667 1.00 95.31 100 VAL A N 1
ATOM 781 C CA . VAL A 1 100 ? 2.820 5.414 9.956 1.00 95.31 100 VAL A CA 1
ATOM 782 C C . VAL A 1 100 ? 3.481 6.679 9.410 1.00 95.31 100 VAL A C 1
ATOM 784 O O . VAL A 1 100 ? 3.186 7.136 8.302 1.00 95.31 100 VAL A O 1
ATOM 787 N N . ILE A 1 101 ? 4.389 7.236 10.202 1.00 94.88 101 ILE A N 1
ATOM 788 C CA . ILE A 1 101 ? 5.246 8.359 9.857 1.00 94.88 101 ILE A CA 1
ATOM 789 C C . ILE A 1 101 ? 6.496 7.817 9.164 1.00 94.88 101 ILE A C 1
ATOM 791 O O . ILE A 1 101 ? 7.186 6.931 9.668 1.00 94.88 101 ILE A O 1
ATOM 795 N N . VAL A 1 102 ? 6.797 8.369 7.995 1.00 94.31 102 VAL A N 1
ATOM 796 C CA . VAL A 1 102 ? 7.934 7.984 7.162 1.00 94.31 102 VAL A CA 1
ATOM 797 C C . VAL A 1 102 ? 9.045 9.005 7.334 1.00 94.31 102 VAL A C 1
ATOM 799 O O . VAL A 1 102 ? 8.822 10.200 7.166 1.00 94.31 102 VAL A O 1
ATOM 802 N N . GLY A 1 103 ? 10.261 8.539 7.618 1.00 93.50 103 GLY A N 1
ATOM 803 C CA . GLY A 1 103 ? 11.435 9.409 7.713 1.00 93.50 103 GLY A CA 1
ATOM 804 C C . GLY A 1 103 ? 11.549 10.193 9.020 1.00 93.50 103 GLY A C 1
ATOM 805 O O . GLY A 1 103 ? 12.294 11.160 9.059 1.00 93.50 103 GLY A O 1
ATOM 806 N N . ALA A 1 104 ? 10.847 9.780 10.082 1.00 92.81 104 ALA A N 1
ATOM 807 C CA . ALA A 1 104 ? 11.117 10.252 11.447 1.00 92.81 104 ALA A CA 1
ATOM 808 C C . ALA A 1 104 ? 12.372 9.594 12.061 1.00 92.81 104 ALA A C 1
ATOM 810 O O . ALA A 1 104 ? 12.849 9.987 13.122 1.00 92.81 104 ALA A O 1
ATOM 811 N N . ASP A 1 105 ? 12.904 8.567 11.402 1.00 92.56 105 ASP A N 1
ATOM 812 C CA . ASP A 1 105 ? 14.101 7.827 11.772 1.00 92.56 105 ASP A CA 1
ATOM 813 C C . ASP A 1 105 ? 14.787 7.251 10.517 1.00 92.56 105 ASP A C 1
ATOM 815 O O . ASP A 1 105 ? 14.421 7.563 9.380 1.00 92.56 105 ASP A O 1
ATOM 819 N N . SER A 1 106 ? 15.786 6.394 10.728 1.00 91.94 106 SER A N 1
ATOM 820 C CA . SER A 1 106 ? 16.531 5.711 9.670 1.00 91.94 106 SER A CA 1
ATOM 821 C C . SER A 1 106 ? 15.838 4.460 9.115 1.00 91.94 106 SER A C 1
ATOM 823 O O . SER A 1 106 ? 16.495 3.678 8.432 1.00 91.94 106 SER A O 1
ATOM 825 N N . THR A 1 107 ? 14.559 4.216 9.423 1.00 95.44 107 THR A N 1
ATOM 826 C CA . THR A 1 107 ? 13.859 3.026 8.928 1.00 95.44 107 THR A CA 1
ATOM 827 C C . THR A 1 107 ? 13.730 3.091 7.411 1.00 95.44 107 THR A C 1
ATOM 829 O O . THR A 1 107 ? 13.307 4.109 6.847 1.00 95.44 107 THR A O 1
ATOM 832 N N . ASP A 1 108 ? 14.097 1.997 6.751 1.00 96.19 108 ASP A N 1
ATOM 833 C CA . ASP A 1 108 ? 14.061 1.870 5.302 1.00 96.19 108 ASP A CA 1
ATOM 834 C C . ASP A 1 108 ? 12.684 1.419 4.781 1.00 96.19 108 ASP A C 1
ATOM 836 O O . ASP A 1 108 ? 11.809 0.962 5.527 1.00 96.19 108 ASP A O 1
ATOM 840 N N . ASP A 1 109 ? 12.465 1.584 3.476 1.00 97.25 109 ASP A N 1
ATOM 841 C CA . ASP A 1 109 ? 11.188 1.220 2.855 1.00 97.25 109 ASP A CA 1
ATOM 842 C C . ASP A 1 109 ? 10.954 -0.297 2.857 1.00 97.25 109 ASP A C 1
ATOM 844 O O . ASP A 1 109 ? 9.805 -0.733 2.930 1.00 97.25 109 ASP A O 1
ATOM 848 N N . SER A 1 110 ? 12.021 -1.105 2.832 1.00 97.00 110 SER A N 1
ATOM 849 C CA . SER A 1 110 ? 11.918 -2.562 2.965 1.00 97.00 110 SER A CA 1
ATOM 850 C C . SER A 1 110 ? 11.247 -2.947 4.285 1.00 97.00 110 SER A C 1
ATOM 852 O O . SER A 1 110 ? 10.252 -3.675 4.280 1.00 97.00 110 SER A O 1
ATOM 854 N N . THR A 1 111 ? 11.699 -2.388 5.409 1.00 96.62 111 THR A N 1
ATOM 855 C CA . THR A 1 111 ? 11.100 -2.618 6.733 1.00 96.62 111 THR A CA 1
ATOM 856 C C . THR A 1 111 ? 9.653 -2.126 6.785 1.00 96.62 111 THR A C 1
ATOM 858 O O . THR A 1 111 ? 8.764 -2.849 7.236 1.00 96.62 111 THR A O 1
ATOM 861 N N . LEU A 1 112 ? 9.384 -0.921 6.267 1.00 96.69 112 LEU A N 1
ATOM 862 C CA . LEU A 1 112 ? 8.030 -0.356 6.199 1.00 96.69 112 LEU A CA 1
ATOM 863 C C . LEU A 1 112 ? 7.050 -1.265 5.443 1.00 96.69 112 LEU A C 1
ATOM 865 O O . LEU A 1 112 ? 5.927 -1.476 5.905 1.00 96.69 112 LEU A O 1
ATOM 869 N N . LEU A 1 113 ? 7.461 -1.810 4.294 1.00 97.62 113 LEU A N 1
ATOM 870 C CA . LEU A 1 113 ? 6.617 -2.681 3.475 1.00 97.62 113 LEU A CA 1
ATOM 871 C C . LEU A 1 113 ? 6.410 -4.061 4.107 1.00 97.62 113 LEU A C 1
ATOM 873 O O . LEU A 1 113 ? 5.292 -4.570 4.053 1.00 97.62 113 LEU A O 1
ATOM 877 N N . HIS A 1 114 ? 7.428 -4.646 4.748 1.00 97.19 114 HIS A N 1
ATOM 878 C CA . HIS A 1 114 ? 7.271 -5.909 5.484 1.00 97.19 114 HIS A CA 1
ATOM 879 C C . HIS A 1 114 ? 6.323 -5.756 6.680 1.00 97.19 114 HIS A C 1
ATOM 881 O O . HIS A 1 114 ? 5.487 -6.629 6.935 1.00 97.19 114 HIS A O 1
ATOM 887 N N . ASN A 1 115 ? 6.392 -4.622 7.379 1.00 95.62 115 ASN A N 1
ATOM 888 C CA . ASN A 1 115 ? 5.479 -4.329 8.480 1.00 95.62 115 ASN A CA 1
ATOM 889 C C . ASN A 1 115 ? 4.055 -4.102 7.968 1.00 95.62 115 ASN A C 1
ATOM 891 O O . ASN A 1 115 ? 3.117 -4.673 8.518 1.00 95.62 115 ASN A O 1
ATOM 895 N N . ALA A 1 116 ? 3.882 -3.356 6.873 1.00 96.62 116 ALA A N 1
ATOM 896 C CA . ALA A 1 116 ? 2.580 -3.203 6.227 1.00 96.62 116 ALA A CA 1
ATOM 897 C C . ALA A 1 116 ? 1.990 -4.560 5.795 1.00 96.62 116 ALA A C 1
ATOM 899 O O . ALA A 1 116 ? 0.839 -4.851 6.117 1.00 96.62 116 ALA A O 1
ATOM 900 N N . GLU A 1 117 ? 2.781 -5.420 5.142 1.00 97.06 117 GLU A N 1
ATOM 901 C CA . GLU A 1 117 ? 2.364 -6.775 4.761 1.00 97.06 117 GLU A CA 1
ATOM 902 C C . GLU A 1 117 ? 1.930 -7.609 5.977 1.00 97.06 117 GLU A C 1
ATOM 904 O O . GLU A 1 117 ? 0.854 -8.212 5.954 1.00 97.06 117 GLU A O 1
ATOM 909 N N . SER A 1 118 ? 2.714 -7.592 7.056 1.00 95.88 118 SER A N 1
ATOM 910 C CA . SER A 1 118 ? 2.396 -8.315 8.293 1.00 95.88 118 SER A CA 1
ATOM 911 C C . SER A 1 118 ? 1.099 -7.818 8.932 1.00 95.88 118 SER A C 1
ATOM 913 O O . SER A 1 118 ? 0.302 -8.614 9.421 1.00 95.88 118 SER A O 1
ATOM 915 N N . LEU A 1 119 ? 0.839 -6.509 8.888 1.00 96.00 119 LEU A N 1
ATOM 916 C CA . LEU A 1 119 ? -0.399 -5.931 9.409 1.00 96.00 119 LEU A CA 1
ATOM 917 C C . LEU A 1 119 ? -1.621 -6.304 8.558 1.00 96.00 119 LEU A C 1
ATOM 919 O O . LEU A 1 119 ? -2.700 -6.556 9.100 1.00 96.00 119 LEU A O 1
ATOM 923 N N . TYR A 1 120 ? -1.467 -6.380 7.233 1.00 97.06 120 TYR A N 1
ATOM 924 C CA . TYR A 1 120 ? -2.525 -6.870 6.350 1.00 97.06 120 TYR A CA 1
ATOM 925 C C . TYR A 1 120 ? -2.875 -8.328 6.635 1.00 97.06 120 TYR A C 1
ATOM 927 O O . TYR A 1 120 ? -4.057 -8.659 6.721 1.00 97.06 120 TYR A O 1
ATOM 935 N N . GLN A 1 121 ? -1.866 -9.180 6.809 1.00 95.19 121 GLN A N 1
ATOM 936 C CA . GLN A 1 121 ? -2.062 -10.607 7.055 1.00 95.19 121 GLN A CA 1
ATOM 937 C C . GLN A 1 121 ? -2.578 -10.886 8.474 1.00 95.19 121 GLN A C 1
ATOM 939 O O . GLN A 1 121 ? -3.503 -11.674 8.638 1.00 95.19 121 GLN A O 1
ATOM 944 N N . GLY A 1 122 ? -2.016 -10.219 9.485 1.00 95.06 122 GLY A N 1
ATOM 945 C CA . GLY A 1 122 ? -2.328 -10.468 10.895 1.00 95.06 122 GLY A CA 1
ATOM 946 C C . GLY A 1 122 ? -3.607 -9.798 11.401 1.00 95.06 122 GLY A C 1
ATOM 947 O O . GLY A 1 122 ? -4.259 -10.343 12.285 1.00 95.06 122 GLY A O 1
ATOM 948 N N . TYR A 1 123 ? -3.985 -8.639 10.846 1.00 96.06 123 TYR A N 1
ATOM 949 C CA . TYR A 1 123 ? -5.134 -7.853 11.330 1.00 96.06 123 TYR A CA 1
ATOM 950 C C . TYR A 1 123 ? -6.163 -7.534 10.242 1.00 96.06 123 TYR A C 1
ATOM 952 O O . TYR A 1 123 ? -7.138 -6.825 10.493 1.00 96.06 123 TYR A O 1
ATOM 960 N N . GLY A 1 124 ? -5.990 -8.034 9.015 1.00 94.81 124 GLY A N 1
ATOM 961 C CA . GLY A 1 124 ? -6.944 -7.793 7.930 1.00 94.81 124 GLY A CA 1
ATOM 962 C C . GLY A 1 124 ? -7.124 -6.308 7.600 1.00 94.81 124 GLY A C 1
ATOM 963 O O . GLY A 1 124 ? -8.222 -5.897 7.202 1.00 94.81 124 GLY A O 1
ATOM 964 N N . LEU A 1 125 ? -6.075 -5.492 7.791 1.00 96.25 125 LEU A N 1
ATOM 965 C CA . LEU A 1 125 ? -6.126 -4.061 7.492 1.00 96.25 125 LEU A CA 1
ATOM 966 C C . LEU A 1 125 ? -6.612 -3.828 6.051 1.00 96.25 125 LEU A C 1
ATOM 968 O O . LEU A 1 125 ? -6.297 -4.561 5.115 1.00 96.25 125 LEU A O 1
ATOM 972 N N . LYS A 1 126 ? -7.376 -2.757 5.841 1.00 96.06 126 LYS A N 1
ATOM 973 C CA . LYS A 1 126 ? -7.760 -2.308 4.496 1.00 96.06 126 LYS A CA 1
ATOM 974 C C . LYS A 1 126 ? -6.751 -1.336 3.910 1.00 96.06 126 LYS A C 1
ATOM 976 O O . LYS A 1 126 ? -6.655 -1.232 2.686 1.00 96.06 126 LYS A O 1
ATOM 981 N N . ARG A 1 127 ? -6.040 -0.599 4.770 1.00 95.62 127 ARG A N 1
ATOM 982 C CA . ARG A 1 127 ? -5.080 0.421 4.356 1.00 95.62 127 ARG A CA 1
ATOM 983 C C . ARG A 1 127 ? -4.090 0.783 5.461 1.00 95.62 127 ARG A C 1
ATOM 985 O O . ARG A 1 127 ? -4.492 0.969 6.609 1.00 95.62 127 ARG A O 1
ATOM 992 N N . VAL A 1 128 ? -2.841 0.979 5.063 1.00 97.31 128 VAL A N 1
ATOM 993 C CA . VAL A 1 128 ? -1.824 1.734 5.796 1.00 97.31 128 VAL A CA 1
ATOM 994 C C . VAL A 1 128 ? -1.720 3.123 5.160 1.00 97.31 128 VAL A C 1
ATOM 996 O O . VAL A 1 128 ? -1.654 3.258 3.936 1.00 97.31 128 VAL A O 1
ATOM 999 N N . TYR A 1 129 ? -1.775 4.166 5.982 1.00 96.81 129 TYR A N 1
ATOM 1000 C CA . TYR A 1 129 ? -1.516 5.541 5.570 1.00 96.81 129 TYR A CA 1
ATOM 1001 C C . TYR A 1 129 ? -0.068 5.901 5.894 1.00 96.81 129 TYR A C 1
ATOM 1003 O O . TYR A 1 129 ? 0.382 5.723 7.023 1.00 96.81 129 TYR A O 1
ATOM 1011 N N . TYR A 1 130 ? 0.644 6.417 4.902 1.00 95.94 130 TYR A N 1
ATOM 1012 C CA . TYR A 1 130 ? 1.997 6.937 5.038 1.00 95.94 130 TYR A CA 1
ATOM 1013 C C . TYR A 1 130 ? 1.926 8.459 5.090 1.00 95.94 130 TYR A C 1
ATOM 1015 O O . TYR A 1 130 ? 1.208 9.061 4.294 1.00 95.94 130 TYR A O 1
ATOM 1023 N N . SER A 1 131 ? 2.650 9.063 6.025 1.00 93.38 131 SER A N 1
ATOM 1024 C CA . SER A 1 131 ? 2.813 10.513 6.115 1.00 93.38 131 SER A CA 1
ATOM 1025 C C . SER A 1 131 ? 4.294 10.818 6.244 1.00 93.38 131 SER A C 1
ATOM 1027 O O . SER A 1 131 ? 4.939 10.300 7.155 1.00 93.38 131 SER A O 1
ATOM 1029 N N . ALA A 1 132 ? 4.845 11.647 5.364 1.00 92.94 132 ALA A N 1
ATOM 1030 C CA . ALA A 1 132 ? 6.203 12.141 5.529 1.00 92.94 132 ALA A CA 1
ATOM 1031 C C . ALA A 1 132 ? 6.347 12.885 6.866 1.00 92.94 132 ALA A C 1
ATOM 1033 O O . ALA A 1 132 ? 5.468 13.647 7.275 1.00 92.94 132 ALA A O 1
ATOM 1034 N N . PHE A 1 133 ? 7.462 12.650 7.552 1.00 93.25 133 PHE A N 1
ATOM 1035 C CA . PHE A 1 133 ? 7.847 13.430 8.715 1.00 93.25 133 PHE A CA 1
ATOM 1036 C C . PHE A 1 133 ? 8.100 14.884 8.302 1.00 93.25 133 PHE A C 1
ATOM 1038 O O . PHE A 1 133 ? 8.841 15.146 7.355 1.00 93.25 133 PHE A O 1
ATOM 1045 N N . SER A 1 134 ? 7.502 15.823 9.029 1.00 91.62 134 SER A N 1
ATOM 1046 C CA . SER A 1 134 ? 7.736 17.252 8.851 1.00 91.62 134 SER A CA 1
ATOM 1047 C C . SER A 1 134 ? 8.346 17.802 10.137 1.00 91.62 134 SER A C 1
ATOM 1049 O O . SER A 1 134 ? 7.641 17.833 11.149 1.00 91.62 134 SER A O 1
ATOM 1051 N N . PRO A 1 135 ? 9.620 18.231 10.134 1.00 88.50 135 PRO A N 1
ATOM 1052 C CA . PRO A 1 135 ? 10.199 18.893 11.293 1.00 88.50 135 PRO A CA 1
ATOM 1053 C C . PRO A 1 135 ? 9.478 20.220 11.551 1.00 88.50 135 PRO A C 1
ATOM 1055 O O . PRO A 1 135 ? 9.079 20.921 10.619 1.00 88.50 135 PRO A O 1
ATOM 1058 N N . ILE A 1 136 ? 9.319 20.558 12.825 1.00 88.62 136 ILE A N 1
ATOM 1059 C CA . ILE A 1 136 ? 8.872 21.878 13.286 1.00 88.62 136 ILE A CA 1
ATOM 1060 C C . ILE A 1 136 ? 10.083 22.693 13.766 1.00 88.62 136 ILE A C 1
ATOM 1062 O O . ILE A 1 136 ? 11.115 22.090 14.094 1.00 88.62 136 ILE A O 1
ATOM 1066 N N . PRO A 1 137 ? 9.993 24.036 13.834 1.00 87.38 137 PRO A N 1
ATOM 1067 C CA . PRO A 1 137 ? 11.000 24.837 14.526 1.00 87.38 137 PRO A CA 1
ATOM 1068 C C . PRO A 1 137 ? 11.284 24.264 15.921 1.00 87.38 137 PRO A C 1
ATOM 1070 O O . PRO A 1 137 ? 10.362 23.814 16.600 1.00 87.38 137 PRO A O 1
ATOM 1073 N N . ASP A 1 138 ? 12.561 24.223 16.304 1.00 85.00 138 ASP A N 1
ATOM 1074 C CA . ASP A 1 138 ? 13.038 23.680 17.585 1.00 85.00 138 ASP A CA 1
ATOM 1075 C C . ASP A 1 138 ? 12.696 22.196 17.836 1.00 85.00 138 ASP A C 1
ATOM 1077 O O . ASP A 1 138 ? 12.538 21.753 18.976 1.00 85.00 138 ASP A O 1
ATOM 1081 N N . SER A 1 139 ? 12.611 21.394 16.765 1.00 85.62 139 SER A N 1
ATOM 1082 C CA . SER A 1 139 ? 12.474 19.937 16.885 1.00 85.62 139 SER A CA 1
ATOM 1083 C C . SER A 1 139 ? 13.610 19.337 17.732 1.00 85.62 139 SER A C 1
ATOM 1085 O O . SER A 1 139 ? 14.775 19.702 17.542 1.00 85.62 139 SER A O 1
ATOM 1087 N N . PRO A 1 140 ? 13.319 18.373 18.627 1.00 85.00 140 PRO A N 1
ATOM 1088 C CA . PRO A 1 140 ? 14.352 17.684 19.392 1.00 85.00 140 PRO A CA 1
ATOM 1089 C C . PRO A 1 140 ? 15.386 17.013 18.478 1.00 85.00 140 PRO A C 1
ATOM 1091 O O . PRO A 1 140 ? 15.036 16.456 17.442 1.00 85.00 140 PRO A O 1
ATOM 1094 N N . GLY A 1 141 ? 16.649 16.942 18.907 1.00 87.06 141 GLY A N 1
ATOM 1095 C CA . GLY A 1 141 ? 17.712 16.264 18.143 1.00 87.06 141 GLY A CA 1
ATOM 1096 C C . GLY A 1 141 ? 17.520 14.747 17.961 1.00 87.06 141 GLY A C 1
ATOM 1097 O O . GLY A 1 141 ? 18.336 14.094 17.315 1.00 87.06 141 GLY A O 1
ATOM 1098 N N . SER A 1 142 ? 16.464 14.164 18.538 1.00 87.56 142 SER A N 1
ATOM 1099 C CA . SER A 1 142 ? 16.090 12.758 18.355 1.00 87.56 142 SER A CA 1
ATOM 1100 C C . SER A 1 142 ? 15.437 12.469 16.998 1.00 87.56 142 SER A C 1
ATOM 1102 O O . SER A 1 142 ? 15.421 11.301 16.584 1.00 87.56 142 SER A O 1
ATOM 1104 N N . VAL A 1 143 ? 14.934 13.501 16.309 1.00 91.00 143 VAL A N 1
ATOM 1105 C CA . VAL A 1 143 ? 14.308 13.422 14.982 1.00 91.00 143 VAL A CA 1
ATOM 1106 C C . VAL A 1 143 ? 15.136 14.167 13.923 1.00 91.00 143 VAL A C 1
ATOM 1108 O O . VAL A 1 143 ? 15.935 15.040 14.267 1.00 91.00 143 VAL A O 1
ATOM 1111 N N . PRO A 1 144 ? 14.991 13.833 12.627 1.00 89.44 144 PRO A N 1
ATOM 1112 C CA . PRO A 1 144 ? 15.712 14.516 11.557 1.00 89.44 144 PRO A CA 1
ATOM 1113 C C . PRO A 1 144 ? 15.405 16.015 11.480 1.00 89.44 144 PRO A C 1
ATOM 1115 O O . PRO A 1 144 ? 14.278 16.444 11.692 1.00 89.44 144 PRO A O 1
ATOM 1118 N N . LEU A 1 145 ? 16.402 16.811 11.090 1.00 87.75 145 LEU A N 1
ATOM 1119 C CA . LEU A 1 145 ? 16.237 18.257 10.874 1.00 87.75 145 LEU A CA 1
ATOM 1120 C C . LEU A 1 145 ? 15.581 18.598 9.528 1.00 87.75 145 LEU A C 1
ATOM 1122 O O . LEU A 1 145 ? 15.148 19.727 9.319 1.00 87.75 145 LEU A O 1
ATOM 1126 N N . ALA A 1 146 ? 15.521 17.636 8.607 1.00 88.19 146 ALA A N 1
ATOM 1127 C CA . ALA A 1 146 ? 14.945 17.806 7.281 1.00 88.19 146 ALA A CA 1
ATOM 1128 C C . ALA A 1 146 ? 13.858 16.758 7.031 1.00 88.19 146 ALA A C 1
ATOM 1130 O O . ALA A 1 146 ? 13.981 15.604 7.449 1.00 88.19 146 ALA A O 1
ATOM 1131 N N . ALA A 1 147 ? 12.814 17.163 6.310 1.00 89.00 147 ALA A N 1
ATOM 1132 C CA . ALA A 1 147 ? 11.799 16.244 5.813 1.00 89.00 147 ALA A CA 1
ATOM 1133 C C . ALA A 1 147 ? 12.413 15.246 4.808 1.00 89.00 147 ALA A C 1
ATOM 1135 O O . ALA A 1 147 ? 13.343 15.600 4.071 1.00 89.00 147 ALA A O 1
ATOM 1136 N N . PRO A 1 148 ? 11.901 14.003 4.723 1.00 91.12 148 PRO A N 1
ATOM 1137 C CA . PRO A 1 148 ? 12.313 13.080 3.676 1.00 91.12 148 PRO A CA 1
ATOM 1138 C C . PRO A 1 148 ? 11.865 13.599 2.297 1.00 91.12 148 PRO A C 1
ATOM 1140 O O . PRO A 1 148 ? 10.947 14.418 2.205 1.00 91.12 148 PRO A O 1
ATOM 1143 N N . PRO A 1 149 ? 12.446 13.089 1.195 1.00 91.56 149 PRO A N 1
ATOM 1144 C CA . PRO A 1 149 ? 11.974 13.432 -0.142 1.00 91.56 149 PRO A CA 1
ATOM 1145 C C . PRO A 1 149 ? 10.472 13.151 -0.286 1.00 91.56 149 PRO A C 1
ATOM 1147 O O . PRO A 1 149 ? 10.046 12.019 -0.059 1.00 91.56 149 PRO A O 1
ATOM 1150 N N . LEU A 1 150 ? 9.679 14.138 -0.726 1.00 86.75 150 LEU A N 1
ATOM 1151 C CA . LEU A 1 150 ? 8.217 14.004 -0.894 1.00 86.75 150 LEU A CA 1
ATOM 1152 C C . LEU A 1 150 ? 7.832 12.777 -1.734 1.00 86.75 150 LEU A C 1
ATOM 1154 O O . LEU A 1 150 ? 6.856 12.081 -1.459 1.00 86.75 150 LEU A O 1
ATOM 1158 N N . LEU A 1 151 ? 8.647 12.470 -2.745 1.00 91.94 151 LEU A N 1
ATOM 1159 C CA . LEU A 1 151 ? 8.416 11.341 -3.638 1.00 91.94 151 LEU A CA 1
ATOM 1160 C C . LEU A 1 151 ? 8.503 9.983 -2.923 1.00 91.94 151 LEU A C 1
ATOM 1162 O O . LEU A 1 151 ? 7.892 9.025 -3.388 1.00 91.94 151 LEU A O 1
ATOM 1166 N N . ARG A 1 152 ? 9.203 9.891 -1.784 1.00 94.62 152 ARG A N 1
ATOM 1167 C CA . ARG A 1 152 ? 9.309 8.662 -0.986 1.00 94.62 152 ARG A CA 1
ATOM 1168 C C . ARG A 1 152 ? 7.943 8.209 -0.465 1.00 94.62 152 ARG A C 1
ATOM 1170 O O . ARG A 1 152 ? 7.598 7.041 -0.618 1.00 94.62 152 ARG A O 1
ATOM 1177 N N . GLU A 1 153 ? 7.139 9.128 0.076 1.00 94.12 153 GLU A N 1
ATOM 1178 C CA . GLU A 1 153 ? 5.773 8.828 0.536 1.00 94.12 153 GLU A CA 1
ATOM 1179 C C . GLU A 1 153 ? 4.917 8.285 -0.617 1.00 94.12 153 GLU A C 1
ATOM 1181 O O . GLU A 1 153 ? 4.260 7.249 -0.498 1.00 94.12 153 GLU A O 1
ATOM 1186 N N . HIS A 1 154 ? 4.987 8.938 -1.779 1.00 94.62 154 HIS A N 1
ATOM 1187 C CA . HIS A 1 154 ? 4.264 8.497 -2.967 1.00 94.62 154 HIS A CA 1
ATOM 1188 C C . HIS A 1 154 ? 4.718 7.105 -3.448 1.00 94.62 154 HIS A C 1
ATOM 1190 O O . HIS A 1 154 ? 3.874 6.276 -3.796 1.00 94.62 154 HIS A O 1
ATOM 1196 N N . ARG A 1 155 ? 6.025 6.802 -3.420 1.00 96.75 155 ARG A N 1
ATOM 1197 C CA . ARG A 1 155 ? 6.551 5.469 -3.770 1.00 96.75 155 ARG A CA 1
ATOM 1198 C C . ARG A 1 155 ? 6.059 4.386 -2.815 1.00 96.75 155 ARG A C 1
ATOM 1200 O O . ARG A 1 155 ? 5.670 3.319 -3.288 1.00 96.75 155 ARG A O 1
ATOM 1207 N N . LEU A 1 156 ? 5.989 4.669 -1.515 1.00 97.56 156 LEU A N 1
ATOM 1208 C CA . LEU A 1 156 ? 5.415 3.746 -0.533 1.00 97.56 156 LEU A CA 1
ATOM 1209 C C . LEU A 1 156 ? 3.936 3.466 -0.815 1.00 97.56 156 LEU A C 1
ATOM 1211 O O . LEU A 1 156 ? 3.542 2.304 -0.836 1.00 97.56 156 LEU A O 1
ATOM 1215 N N . TYR A 1 157 ? 3.132 4.484 -1.142 1.00 97.75 157 TYR A N 1
ATOM 1216 C CA . TYR A 1 157 ? 1.737 4.264 -1.548 1.00 97.75 157 TYR A CA 1
ATOM 1217 C C . TYR A 1 157 ? 1.605 3.423 -2.822 1.00 97.75 157 TYR A C 1
ATOM 1219 O O . TYR A 1 157 ? 0.699 2.590 -2.920 1.00 97.75 157 TYR A O 1
ATOM 1227 N N . GLN A 1 158 ? 2.487 3.625 -3.804 1.00 97.25 158 GLN A N 1
ATOM 1228 C CA . GLN A 1 158 ? 2.503 2.807 -5.016 1.00 97.25 158 GLN A CA 1
ATOM 1229 C C . GLN A 1 158 ? 2.857 1.349 -4.701 1.00 97.25 158 GLN A C 1
ATOM 1231 O O . GLN A 1 158 ? 2.164 0.448 -5.172 1.00 97.25 158 GLN A O 1
ATOM 1236 N N . ALA A 1 159 ? 3.889 1.110 -3.890 1.00 98.12 159 ALA A N 1
ATOM 1237 C CA . ALA A 1 159 ? 4.303 -0.229 -3.477 1.00 98.12 159 ALA A CA 1
ATOM 1238 C C . ALA A 1 159 ? 3.222 -0.929 -2.634 1.00 98.12 159 ALA A C 1
ATOM 1240 O O . ALA A 1 159 ? 2.846 -2.057 -2.941 1.00 98.12 159 ALA A O 1
ATOM 1241 N N . ASP A 1 160 ? 2.636 -0.240 -1.653 1.00 97.69 160 ASP A N 1
ATOM 1242 C CA . ASP A 1 160 ? 1.513 -0.734 -0.845 1.00 97.69 160 ASP A CA 1
ATOM 1243 C C . ASP A 1 160 ? 0.312 -1.154 -1.705 1.00 97.69 160 ASP A C 1
ATOM 1245 O O . ASP A 1 160 ? -0.324 -2.187 -1.473 1.00 97.69 160 ASP A O 1
ATOM 1249 N N . PHE A 1 161 ? 0.010 -0.379 -2.749 1.00 97.00 161 PHE A N 1
ATOM 1250 C CA . PHE A 1 161 ? -1.049 -0.731 -3.685 1.00 97.00 161 PHE A CA 1
ATOM 1251 C C . PHE A 1 161 ? -0.742 -2.018 -4.463 1.00 97.00 161 PHE A C 1
ATOM 1253 O O . PHE A 1 161 ? -1.663 -2.794 -4.735 1.00 97.00 161 PHE A O 1
ATOM 1260 N N . LEU A 1 162 ? 0.528 -2.282 -4.790 1.00 97.94 162 LEU A N 1
ATOM 1261 C CA . LEU A 1 162 ? 0.940 -3.551 -5.394 1.00 97.94 162 LEU A CA 1
ATOM 1262 C C . LEU A 1 162 ? 0.768 -4.721 -4.417 1.00 97.94 162 LEU A C 1
ATOM 1264 O O . LEU A 1 162 ? 0.273 -5.769 -4.837 1.00 97.94 162 LEU A O 1
ATOM 1268 N N . LEU A 1 163 ? 1.085 -4.536 -3.130 1.00 97.44 163 LEU A N 1
ATOM 1269 C CA . LEU A 1 163 ? 0.871 -5.561 -2.099 1.00 97.44 163 LEU A CA 1
ATOM 1270 C C . LEU A 1 163 ? -0.612 -5.946 -2.004 1.00 97.44 163 LEU A C 1
ATOM 1272 O O . LEU A 1 163 ? -0.980 -7.106 -2.180 1.00 97.44 163 LEU A O 1
ATOM 1276 N N . ARG A 1 164 ? -1.490 -4.957 -1.794 1.00 94.94 164 ARG A N 1
ATOM 1277 C CA . ARG A 1 164 ? -2.927 -5.201 -1.582 1.00 94.94 164 ARG A CA 1
ATOM 1278 C C . ARG A 1 164 ? -3.685 -5.595 -2.844 1.00 94.94 164 ARG A C 1
ATOM 1280 O O . ARG A 1 164 ? -4.623 -6.382 -2.774 1.00 94.94 164 ARG A O 1
ATOM 1287 N N . GLY A 1 165 ? -3.363 -4.962 -3.970 1.00 93.56 165 GLY A N 1
ATOM 1288 C CA . GLY A 1 165 ? -4.153 -5.063 -5.197 1.00 93.56 165 GLY A CA 1
ATOM 1289 C C . GLY A 1 165 ? -3.626 -6.098 -6.180 1.00 93.56 165 GLY A C 1
ATOM 1290 O O . GLY A 1 165 ? -4.415 -6.783 -6.824 1.00 93.56 165 GLY A O 1
ATOM 1291 N N . TYR A 1 166 ? -2.304 -6.203 -6.312 1.00 95.81 166 TYR A N 1
ATOM 1292 C CA . TYR A 1 166 ? -1.657 -7.043 -7.325 1.00 95.81 166 TYR A CA 1
ATOM 1293 C C . TYR A 1 166 ? -1.092 -8.348 -6.754 1.00 95.81 166 TYR A C 1
ATOM 1295 O O . TYR A 1 166 ? -0.597 -9.171 -7.521 1.00 95.81 166 TYR A O 1
ATOM 1303 N N . GLY A 1 167 ? -1.171 -8.547 -5.435 1.00 94.06 167 GLY A N 1
ATOM 1304 C CA . GLY A 1 167 ? -0.660 -9.742 -4.767 1.00 94.06 167 GLY A CA 1
ATOM 1305 C C . GLY A 1 167 ? 0.863 -9.781 -4.683 1.00 94.06 167 GLY A C 1
ATOM 1306 O O . GLY A 1 167 ? 1.430 -10.870 -4.605 1.00 94.06 167 GLY A O 1
ATOM 1307 N N . TYR A 1 168 ? 1.520 -8.616 -4.727 1.00 97.06 168 TYR A N 1
ATOM 1308 C CA . TYR A 1 168 ? 2.961 -8.569 -4.528 1.00 97.06 168 TYR A CA 1
ATOM 1309 C C . TYR A 1 168 ? 3.340 -8.899 -3.080 1.00 97.06 168 TYR A C 1
ATOM 1311 O O . TYR A 1 168 ? 2.560 -8.662 -2.156 1.00 97.06 168 TYR A O 1
ATOM 1319 N N . LYS A 1 169 ? 4.560 -9.400 -2.886 1.00 97.00 169 LYS A N 1
ATOM 1320 C CA . LYS A 1 169 ? 5.206 -9.561 -1.574 1.00 97.00 169 LYS A CA 1
ATOM 1321 C C . LYS A 1 169 ? 6.198 -8.435 -1.299 1.00 97.00 169 LYS A C 1
ATOM 1323 O O . LYS A 1 169 ? 6.820 -7.915 -2.227 1.00 97.00 169 LYS A O 1
ATOM 1328 N N . ALA A 1 170 ? 6.375 -8.057 -0.032 1.00 96.75 170 ALA A N 1
ATOM 1329 C CA . ALA A 1 170 ? 7.330 -7.003 0.315 1.00 96.75 170 ALA A CA 1
ATOM 1330 C C . ALA A 1 170 ? 8.753 -7.384 -0.132 1.00 96.75 170 ALA A C 1
ATOM 1332 O O . ALA A 1 170 ? 9.407 -6.617 -0.841 1.00 96.75 170 ALA A O 1
ATOM 1333 N N . GLY A 1 171 ? 9.165 -8.620 0.168 1.00 96.06 171 GLY A N 1
ATOM 1334 C CA . GLY A 1 171 ? 10.480 -9.148 -0.197 1.00 96.06 171 GLY A CA 1
ATOM 1335 C C . GLY A 1 171 ? 10.726 -9.301 -1.702 1.00 96.06 171 GLY A C 1
ATOM 1336 O O . GLY A 1 171 ? 11.877 -9.312 -2.118 1.00 96.06 171 GLY A O 1
ATOM 1337 N N . GLU A 1 172 ? 9.691 -9.379 -2.549 1.00 95.06 172 GLU A N 1
ATOM 1338 C CA . GLU A 1 172 ? 9.926 -9.372 -4.002 1.00 95.06 172 GLU A CA 1
ATOM 1339 C C . GLU A 1 172 ? 10.030 -7.956 -4.578 1.00 95.06 172 GLU A C 1
ATOM 1341 O O . GLU A 1 172 ? 10.733 -7.764 -5.565 1.00 95.06 172 GLU A O 1
ATOM 1346 N N . LEU A 1 173 ? 9.362 -6.959 -3.981 1.00 95.56 173 LEU A N 1
ATOM 1347 C CA . LEU A 1 173 ? 9.494 -5.555 -4.391 1.00 95.56 173 LEU A CA 1
ATOM 1348 C C . LEU A 1 173 ? 10.865 -4.985 -4.010 1.00 95.56 173 LEU A C 1
ATOM 1350 O O . LEU A 1 173 ? 11.437 -4.205 -4.773 1.00 95.56 173 LEU A O 1
ATOM 1354 N N . LEU A 1 174 ? 11.384 -5.387 -2.849 1.00 92.19 174 LEU A N 1
ATOM 1355 C CA . LEU A 1 174 ? 12.709 -5.042 -2.347 1.00 92.19 174 LEU A CA 1
ATOM 1356 C C . LEU A 1 174 ? 13.398 -6.318 -1.849 1.00 92.19 174 LEU A C 1
ATOM 1358 O O . LEU A 1 174 ? 13.198 -6.739 -0.714 1.00 92.19 174 LEU A O 1
ATOM 1362 N N . GLY A 1 175 ? 14.230 -6.922 -2.703 1.00 79.69 175 GLY A N 1
ATOM 1363 C CA . GLY A 1 175 ? 14.962 -8.157 -2.382 1.00 79.69 175 GLY A CA 1
ATOM 1364 C C . GLY A 1 175 ? 16.066 -8.002 -1.330 1.00 79.69 175 GLY A C 1
ATOM 1365 O O . GLY A 1 175 ? 16.656 -8.994 -0.915 1.00 79.69 175 GLY A O 1
ATOM 1366 N N . GLN A 1 176 ? 16.375 -6.769 -0.921 1.00 87.19 176 GLN A N 1
ATOM 1367 C CA . GLN A 1 176 ? 17.362 -6.434 0.106 1.00 87.19 176 GLN A CA 1
ATOM 1368 C C . GLN A 1 176 ? 16.871 -5.232 0.923 1.00 87.19 176 GLN A C 1
ATOM 1370 O O . GLN A 1 176 ? 15.931 -4.537 0.526 1.00 87.19 176 GLN A O 1
ATOM 1375 N N . SER A 1 177 ? 17.522 -4.978 2.059 1.00 91.38 177 SER A N 1
ATOM 1376 C CA . SER A 1 177 ? 17.334 -3.749 2.834 1.00 91.38 177 SER A CA 1
ATOM 1377 C C . SER A 1 177 ? 17.650 -2.517 1.982 1.00 91.38 177 SER A C 1
ATOM 1379 O O . SER A 1 177 ? 18.593 -2.516 1.189 1.00 91.38 177 SER A O 1
ATOM 1381 N N . GLY A 1 178 ? 16.845 -1.471 2.131 1.00 94.56 178 GLY A N 1
ATOM 1382 C CA . GLY A 1 178 ? 16.957 -0.247 1.352 1.00 94.56 178 GLY A CA 1
ATOM 1383 C C . GLY A 1 178 ? 15.626 0.449 1.083 1.00 94.56 178 GLY A C 1
ATOM 1384 O O . GLY A 1 178 ? 14.550 0.015 1.499 1.00 94.56 178 GLY A O 1
ATOM 1385 N N . ASN A 1 179 ? 15.731 1.569 0.370 1.00 96.25 179 ASN A N 1
ATOM 1386 C CA . ASN A 1 179 ? 14.601 2.403 -0.022 1.00 96.25 179 ASN A CA 1
ATOM 1387 C C . ASN A 1 179 ? 14.168 2.127 -1.464 1.00 96.25 179 ASN A C 1
ATOM 1389 O O . ASN A 1 179 ? 14.958 1.679 -2.299 1.00 96.25 179 ASN A O 1
ATOM 1393 N N . LEU A 1 180 ? 12.911 2.442 -1.769 1.00 97.00 180 LEU A N 1
ATOM 1394 C CA . LEU A 1 180 ? 12.377 2.378 -3.122 1.00 97.00 180 LEU A CA 1
ATOM 1395 C C . LEU A 1 180 ? 13.092 3.384 -4.031 1.00 97.00 180 LEU A C 1
ATOM 1397 O O . LEU A 1 180 ? 13.488 4.477 -3.623 1.00 97.00 180 LEU A O 1
ATOM 1401 N N . ALA A 1 181 ? 13.205 3.026 -5.310 1.00 94.81 181 ALA A N 1
ATOM 1402 C CA . ALA A 1 181 ? 13.690 3.941 -6.331 1.00 94.81 181 ALA A CA 1
ATOM 1403 C C . ALA A 1 181 ? 12.782 5.177 -6.426 1.00 94.81 181 ALA A C 1
ATOM 1405 O O . ALA A 1 181 ? 11.564 5.066 -6.569 1.00 94.81 181 ALA A O 1
ATOM 1406 N N . LEU A 1 182 ? 13.378 6.369 -6.394 1.00 94.12 182 LEU A N 1
ATOM 1407 C CA . LEU A 1 182 ? 12.621 7.613 -6.533 1.00 94.12 182 LEU A CA 1
ATOM 1408 C C . LEU A 1 182 ? 12.370 7.967 -8.007 1.00 94.12 182 LEU A C 1
ATOM 1410 O O . LEU A 1 182 ? 11.328 8.516 -8.334 1.00 94.12 182 LEU A O 1
ATOM 1414 N N . ASP A 1 183 ? 13.254 7.596 -8.926 1.00 92.94 183 ASP A N 1
ATOM 1415 C CA . ASP A 1 183 ? 13.196 7.940 -10.357 1.00 92.94 183 ASP A CA 1
ATOM 1416 C C . ASP A 1 183 ? 12.236 7.077 -11.198 1.00 92.94 183 ASP A C 1
ATOM 1418 O O . ASP A 1 183 ? 11.861 7.476 -12.301 1.00 92.94 183 ASP A O 1
ATOM 1422 N N . ILE A 1 184 ? 11.819 5.911 -10.698 1.00 94.25 184 ILE A N 1
ATOM 1423 C CA . ILE A 1 184 ? 10.885 4.995 -11.374 1.00 94.25 184 ILE A CA 1
ATOM 1424 C C . ILE A 1 184 ? 9.871 4.409 -10.391 1.00 94.25 184 ILE A C 1
ATOM 1426 O O . ILE A 1 184 ? 10.173 4.251 -9.211 1.00 94.25 184 ILE A O 1
ATOM 1430 N N . ASP A 1 185 ? 8.676 4.058 -10.874 1.00 95.19 185 ASP A N 1
ATOM 1431 C CA . ASP A 1 185 ? 7.654 3.426 -10.035 1.00 95.19 185 ASP A CA 1
ATOM 1432 C C . ASP A 1 185 ? 8.036 1.987 -9.616 1.00 95.19 185 ASP A C 1
ATOM 1434 O O . ASP A 1 185 ? 8.772 1.307 -10.342 1.00 95.19 185 ASP A O 1
ATOM 1438 N N . PRO A 1 186 ? 7.532 1.482 -8.469 1.00 97.00 186 PRO A N 1
ATOM 1439 C CA . PRO A 1 186 ? 7.914 0.169 -7.943 1.00 97.00 186 PRO A CA 1
ATOM 1440 C C . PRO A 1 186 ? 7.610 -1.004 -8.882 1.00 97.00 186 PRO A C 1
ATOM 1442 O O . PRO A 1 186 ? 8.339 -1.994 -8.887 1.00 97.00 186 PRO A O 1
ATOM 1445 N N . LYS A 1 187 ? 6.566 -0.903 -9.716 1.00 97.25 187 LYS A N 1
ATOM 1446 C CA . LYS A 1 187 ? 6.199 -1.971 -10.654 1.00 97.25 187 LYS A CA 1
ATOM 1447 C C . LYS A 1 187 ? 7.197 -2.051 -11.806 1.00 97.25 187 LYS A C 1
ATOM 1449 O O . LYS A 1 187 ? 7.606 -3.143 -12.198 1.00 97.25 187 LYS A O 1
ATOM 1454 N N . LEU A 1 188 ? 7.617 -0.896 -12.323 1.00 96.56 188 LEU A N 1
ATOM 1455 C CA . LEU A 1 188 ? 8.696 -0.805 -13.302 1.00 96.56 188 LEU A CA 1
ATOM 1456 C C . LEU A 1 188 ? 10.040 -1.241 -12.705 1.00 96.56 188 LEU A C 1
ATOM 1458 O O . LEU A 1 188 ? 10.763 -1.991 -13.357 1.00 96.56 188 LEU A O 1
ATOM 1462 N N . ALA A 1 189 ? 10.363 -0.821 -11.478 1.00 96.31 189 ALA A N 1
ATOM 1463 C CA . ALA A 1 189 ? 11.582 -1.243 -10.787 1.00 96.31 189 ALA A CA 1
ATOM 1464 C C . ALA A 1 189 ? 11.654 -2.771 -10.660 1.00 96.31 189 ALA A C 1
ATOM 1466 O O . ALA A 1 189 ? 12.662 -3.369 -11.037 1.00 96.31 189 ALA A O 1
ATOM 1467 N N . TRP A 1 190 ? 10.555 -3.399 -10.236 1.00 96.81 190 TRP A N 1
ATOM 1468 C CA . TRP A 1 190 ? 10.439 -4.852 -10.171 1.00 96.81 190 TRP A CA 1
ATOM 1469 C C . TRP A 1 190 ? 10.630 -5.506 -11.543 1.00 96.81 190 TRP A C 1
ATOM 1471 O O . TRP A 1 190 ? 11.439 -6.420 -11.687 1.00 96.81 190 TRP A O 1
ATOM 1481 N N . ALA A 1 191 ? 9.947 -5.011 -12.579 1.00 96.62 191 ALA A N 1
ATOM 1482 C CA . ALA A 1 191 ? 10.056 -5.589 -13.916 1.00 96.62 191 ALA A CA 1
ATOM 1483 C C . ALA A 1 191 ? 11.472 -5.467 -14.504 1.00 96.62 191 ALA A C 1
ATOM 1485 O O . ALA A 1 191 ? 11.924 -6.362 -15.212 1.00 96.62 191 ALA A O 1
ATOM 1486 N N . LEU A 1 192 ? 12.189 -4.380 -14.193 1.00 95.00 192 LEU A N 1
ATOM 1487 C CA . LEU A 1 192 ? 13.586 -4.165 -14.581 1.00 95.00 192 LEU A CA 1
ATOM 1488 C C . LEU A 1 192 ? 14.575 -5.082 -13.852 1.00 95.00 192 LEU A C 1
ATOM 1490 O O . LEU A 1 192 ? 15.620 -5.396 -14.426 1.00 95.00 192 LEU A O 1
ATOM 1494 N N . ALA A 1 193 ? 14.256 -5.489 -12.622 1.00 93.94 193 ALA A N 1
ATOM 1495 C CA . ALA A 1 193 ? 15.048 -6.437 -11.845 1.00 93.94 193 ALA A CA 1
ATOM 1496 C C . ALA A 1 193 ? 14.804 -7.902 -12.257 1.00 93.94 193 ALA A C 1
ATOM 1498 O O . ALA A 1 193 ? 15.708 -8.717 -12.122 1.00 93.94 193 ALA A O 1
ATOM 1499 N N . ASN A 1 194 ? 13.630 -8.219 -12.814 1.00 94.75 194 ASN A N 1
ATOM 1500 C CA . ASN A 1 194 ? 13.211 -9.580 -13.178 1.00 94.75 194 ASN A CA 1
ATOM 1501 C C . ASN A 1 194 ? 13.122 -9.760 -14.705 1.00 94.75 194 ASN A C 1
ATOM 1503 O O . ASN A 1 194 ? 12.078 -10.134 -15.245 1.00 94.75 194 ASN A O 1
ATOM 1507 N N . ARG A 1 195 ? 14.185 -9.402 -15.447 1.00 92.31 195 ARG A N 1
ATOM 1508 C CA . ARG A 1 195 ? 14.153 -9.449 -16.927 1.00 92.31 195 ARG A CA 1
ATOM 1509 C C . ARG A 1 195 ? 14.169 -10.843 -17.518 1.00 92.31 195 ARG A C 1
ATOM 1511 O O . ARG A 1 195 ? 13.773 -10.973 -18.664 1.00 92.31 195 ARG A O 1
ATOM 1518 N N . ASP A 1 196 ? 14.541 -11.848 -16.751 1.00 93.25 196 ASP A N 1
ATOM 1519 C CA . ASP A 1 196 ? 14.395 -13.260 -17.093 1.00 93.25 196 ASP A CA 1
ATOM 1520 C C . ASP A 1 196 ? 12.932 -13.664 -17.357 1.00 93.25 196 ASP A C 1
ATOM 1522 O O . ASP A 1 196 ? 12.673 -14.538 -18.180 1.00 93.25 196 ASP A O 1
ATOM 1526 N N . VAL A 1 197 ? 11.965 -12.975 -16.739 1.00 94.06 197 VAL A N 1
ATOM 1527 C CA . VAL A 1 197 ? 10.524 -13.218 -16.942 1.00 94.06 197 VAL A CA 1
ATOM 1528 C C . VAL A 1 197 ? 9.973 -12.509 -18.190 1.00 94.06 197 VAL A C 1
ATOM 1530 O O . VAL A 1 197 ? 8.888 -12.836 -18.672 1.00 94.06 197 VAL A O 1
ATOM 1533 N N . PHE A 1 198 ? 10.690 -11.522 -18.735 1.00 95.38 198 PHE A N 1
ATOM 1534 C CA . PHE A 1 198 ? 10.186 -10.637 -19.785 1.00 95.38 198 PHE A CA 1
ATOM 1535 C C . PHE A 1 198 ? 11.002 -10.742 -21.083 1.00 95.38 198 PHE A C 1
ATOM 1537 O O . PHE A 1 198 ? 12.218 -10.873 -21.041 1.00 95.38 198 PHE A O 1
ATOM 1544 N N . PRO A 1 199 ? 10.381 -10.536 -22.257 1.00 96.38 199 PRO A N 1
ATOM 1545 C CA . PRO A 1 199 ? 8.998 -10.111 -22.460 1.00 96.38 199 PRO A CA 1
ATOM 1546 C C . PRO A 1 199 ? 7.987 -11.265 -22.374 1.00 96.38 199 PRO A C 1
ATOM 1548 O O . PRO A 1 199 ? 8.286 -12.403 -22.719 1.00 96.38 199 PRO A O 1
ATOM 1551 N N . LEU A 1 200 ? 6.757 -10.950 -21.965 1.00 97.56 200 LEU A N 1
ATOM 1552 C CA . LEU A 1 200 ? 5.665 -11.919 -21.869 1.00 97.56 200 LEU A CA 1
ATOM 1553 C C . LEU A 1 200 ? 4.814 -11.927 -23.143 1.00 97.56 200 LEU A C 1
ATOM 1555 O O . LEU A 1 200 ? 4.354 -10.877 -23.594 1.00 97.56 200 LEU A O 1
ATOM 1559 N N . ASP A 1 201 ? 4.532 -13.115 -23.684 1.00 97.69 201 ASP A N 1
ATOM 1560 C CA . ASP A 1 201 ? 3.517 -13.285 -24.730 1.00 97.69 201 ASP A CA 1
ATOM 1561 C C . ASP A 1 201 ? 2.123 -13.035 -24.140 1.00 97.69 201 ASP A C 1
ATOM 1563 O O . ASP A 1 201 ? 1.590 -13.836 -23.363 1.00 97.69 201 ASP A O 1
ATOM 1567 N N . VAL A 1 202 ? 1.503 -11.924 -24.544 1.00 97.88 202 VAL A N 1
ATOM 1568 C CA . VAL A 1 202 ? 0.182 -11.508 -24.074 1.00 97.88 202 VAL A CA 1
ATOM 1569 C C . VAL A 1 202 ? -0.946 -12.378 -24.614 1.00 97.88 202 VAL A C 1
ATOM 1571 O O . VAL A 1 202 ? -2.094 -12.057 -24.348 1.00 97.88 202 VAL A O 1
ATOM 1574 N N . ASN A 1 203 ? -0.688 -13.458 -25.341 1.00 97.81 203 ASN A N 1
ATOM 1575 C CA . ASN A 1 203 ? -1.683 -14.472 -25.680 1.00 97.81 203 ASN A CA 1
ATOM 1576 C C . ASN A 1 203 ? -1.541 -15.753 -24.850 1.00 97.81 203 ASN A C 1
ATOM 1578 O O . ASN A 1 203 ? -2.445 -16.585 -24.887 1.00 97.81 203 ASN A O 1
ATOM 1582 N N . ARG A 1 204 ? -0.428 -15.924 -24.125 1.00 96.75 204 ARG A N 1
ATOM 1583 C CA . ARG A 1 204 ? -0.095 -17.170 -23.413 1.00 96.75 204 ARG A CA 1
ATOM 1584 C C . ARG A 1 204 ? 0.143 -16.977 -21.921 1.00 96.75 204 ARG A C 1
ATOM 1586 O O . ARG A 1 204 ? -0.209 -17.853 -21.149 1.00 96.75 204 ARG A O 1
ATOM 1593 N N . ALA A 1 205 ? 0.730 -15.852 -21.518 1.00 97.81 205 ALA A N 1
ATOM 1594 C CA . ALA A 1 205 ? 1.130 -15.632 -20.133 1.00 97.81 205 ALA A CA 1
ATOM 1595 C C . ALA A 1 205 ? -0.068 -15.597 -19.176 1.00 97.81 205 ALA A C 1
ATOM 1597 O O . ALA A 1 205 ? -1.114 -15.017 -19.498 1.00 97.81 205 ALA A O 1
ATOM 1598 N N . GLU A 1 206 ? 0.123 -16.164 -17.987 1.00 97.06 206 GLU A N 1
ATOM 1599 C CA . GLU A 1 206 ? -0.880 -16.216 -16.924 1.00 97.06 206 GLU A CA 1
ATOM 1600 C C . GLU A 1 206 ? -1.356 -14.815 -16.498 1.00 97.06 206 GLU A C 1
ATOM 1602 O O . GLU A 1 206 ? -0.548 -13.879 -16.455 1.00 97.06 206 GLU A O 1
ATOM 1607 N N . PRO A 1 207 ? -2.639 -14.639 -16.118 1.00 96.94 207 PRO A N 1
ATOM 1608 C CA . PRO A 1 207 ? -3.182 -13.337 -15.722 1.00 96.94 207 PRO A CA 1
ATOM 1609 C C . PRO A 1 207 ? -2.380 -12.646 -14.612 1.00 96.94 207 PRO A C 1
ATOM 1611 O O . PRO A 1 207 ? -2.175 -11.433 -14.663 1.00 96.94 207 PRO A O 1
ATOM 1614 N N . ALA A 1 208 ? -1.877 -13.415 -13.641 1.00 95.75 208 ALA A N 1
ATOM 1615 C CA . ALA A 1 208 ? -1.058 -12.892 -12.551 1.00 95.75 208 ALA A CA 1
ATOM 1616 C C . ALA A 1 208 ? 0.258 -12.277 -13.057 1.00 95.75 208 ALA A C 1
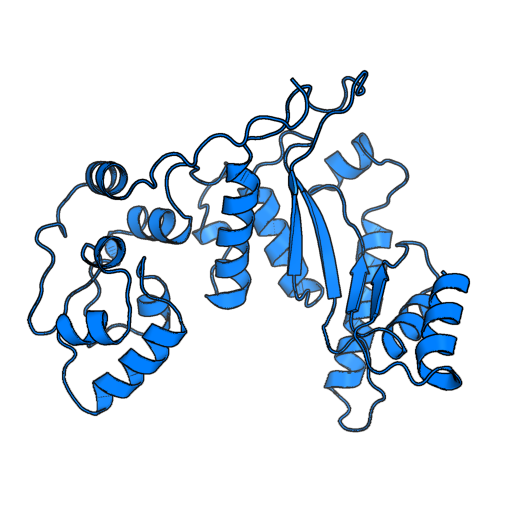ATOM 1618 O O . ALA A 1 208 ? 0.634 -11.198 -12.610 1.00 95.75 208 ALA A O 1
ATOM 1619 N N . LEU A 1 209 ? 0.926 -12.904 -14.034 1.00 96.88 209 LEU A N 1
ATOM 1620 C CA . LEU A 1 209 ? 2.150 -12.368 -14.640 1.00 96.88 209 LEU A CA 1
ATOM 1621 C C . LEU A 1 209 ? 1.865 -11.167 -15.545 1.00 96.88 209 LEU A C 1
ATOM 1623 O O . LEU A 1 209 ? 2.618 -10.196 -15.534 1.00 96.88 209 LEU A O 1
ATOM 1627 N N . LEU A 1 210 ? 0.743 -11.165 -16.270 1.00 97.88 210 LEU A N 1
ATOM 1628 C CA . LEU A 1 210 ? 0.332 -9.985 -17.041 1.00 97.88 210 LEU A CA 1
ATOM 1629 C C . LEU A 1 210 ? 0.121 -8.768 -16.148 1.00 97.88 210 LEU A C 1
ATOM 1631 O O . LEU A 1 210 ? 0.480 -7.649 -16.512 1.00 97.88 210 LEU A O 1
ATOM 1635 N N . ALA A 1 211 ? -0.439 -8.993 -14.959 1.00 97.31 211 ALA A N 1
ATOM 1636 C CA . ALA A 1 211 ? -0.633 -7.951 -13.971 1.00 97.31 211 ALA A CA 1
ATOM 1637 C C . ALA A 1 211 ? 0.691 -7.387 -13.446 1.00 97.31 211 ALA A C 1
ATOM 1639 O O . ALA A 1 211 ? 0.658 -6.322 -12.843 1.00 97.31 211 ALA A O 1
ATOM 1640 N N . ARG A 1 212 ? 1.841 -8.015 -13.721 1.00 97.62 212 ARG A N 1
ATOM 1641 C CA . ARG A 1 212 ? 3.178 -7.506 -13.381 1.00 97.62 212 ARG A CA 1
ATOM 1642 C C . ARG A 1 212 ? 3.816 -6.658 -14.485 1.00 97.62 212 ARG A C 1
ATOM 1644 O O . ARG A 1 212 ? 4.781 -5.951 -14.216 1.00 97.62 212 ARG A O 1
ATOM 1651 N N . ILE A 1 213 ? 3.243 -6.624 -15.693 1.00 97.69 213 ILE A N 1
ATOM 1652 C CA . ILE A 1 213 ? 3.732 -5.779 -16.793 1.00 97.69 213 ILE A CA 1
ATOM 1653 C C . ILE A 1 213 ? 3.529 -4.287 -16.446 1.00 97.69 213 ILE A C 1
ATOM 1655 O O . ILE A 1 213 ? 2.394 -3.866 -16.163 1.00 97.69 213 ILE A O 1
ATOM 1659 N N . PRO A 1 214 ? 4.586 -3.451 -16.476 1.00 96.81 214 PRO A N 1
ATOM 1660 C CA . PRO A 1 214 ? 4.456 -2.006 -16.305 1.00 96.81 214 PRO A CA 1
ATOM 1661 C C . PRO A 1 214 ? 3.509 -1.401 -17.346 1.00 96.81 214 PRO A C 1
ATOM 1663 O O . PRO A 1 214 ? 3.552 -1.756 -18.517 1.00 96.81 214 PRO A O 1
ATOM 1666 N N . GLY A 1 215 ? 2.628 -0.491 -16.928 1.00 95.69 215 GLY A N 1
ATOM 1667 C CA . GLY A 1 215 ? 1.651 0.140 -17.827 1.00 95.69 215 GLY A CA 1
ATOM 1668 C C . GLY A 1 215 ? 0.394 -0.685 -18.142 1.00 95.69 215 GLY A C 1
ATOM 1669 O O . GLY A 1 215 ? -0.517 -0.156 -18.775 1.00 95.69 215 GLY A O 1
ATOM 1670 N N . ILE A 1 216 ? 0.288 -1.932 -17.664 1.00 97.56 216 ILE A N 1
ATOM 1671 C CA . ILE A 1 216 ? -0.935 -2.747 -17.767 1.00 97.56 216 ILE A CA 1
ATOM 1672 C C . ILE A 1 216 ? -1.538 -2.943 -16.372 1.00 97.56 216 ILE A C 1
ATOM 1674 O O . ILE A 1 216 ? -0.892 -3.488 -15.479 1.00 97.56 216 ILE A O 1
ATOM 1678 N N . GLY A 1 217 ? -2.772 -2.477 -16.162 1.00 96.12 217 GLY A N 1
ATOM 1679 C CA . GLY A 1 217 ? -3.475 -2.593 -14.878 1.00 96.12 217 GLY A CA 1
ATOM 1680 C C . GLY A 1 217 ? -4.402 -3.809 -14.784 1.00 96.12 217 GLY A C 1
ATOM 1681 O O . GLY A 1 217 ? -4.759 -4.395 -15.801 1.00 96.12 217 GLY A O 1
ATOM 1682 N N . LEU A 1 218 ? -4.867 -4.152 -13.574 1.00 96.12 218 LEU A N 1
ATOM 1683 C CA . LEU A 1 218 ? -5.740 -5.320 -13.326 1.00 96.12 218 LEU A CA 1
ATOM 1684 C C . LEU A 1 218 ? -7.005 -5.345 -14.199 1.00 96.12 218 LEU A C 1
ATOM 1686 O O . LEU A 1 218 ? -7.364 -6.389 -14.736 1.00 96.12 218 LEU A O 1
ATOM 1690 N N . ARG A 1 219 ? -7.664 -4.194 -14.396 1.00 96.56 219 ARG A N 1
ATOM 1691 C CA . ARG A 1 219 ? -8.844 -4.098 -15.277 1.00 96.56 219 ARG A CA 1
ATOM 1692 C C . ARG A 1 219 ? -8.493 -4.395 -16.736 1.00 96.56 219 ARG A C 1
ATOM 1694 O O . ARG A 1 219 ? -9.250 -5.078 -17.420 1.00 96.56 219 ARG A O 1
ATOM 1701 N N . SER A 1 220 ? -7.347 -3.901 -17.208 1.00 97.25 220 SER A N 1
ATOM 1702 C CA . SER A 1 220 ? -6.853 -4.193 -18.556 1.00 97.25 220 SER A CA 1
ATOM 1703 C C . SER A 1 220 ? -6.501 -5.672 -18.688 1.00 97.25 220 SER A C 1
ATOM 1705 O O . SER A 1 220 ? -6.878 -6.276 -19.682 1.00 97.25 220 SER A O 1
ATOM 1707 N N . VAL A 1 221 ? -5.888 -6.286 -17.669 1.00 97.75 221 VAL A N 1
ATOM 1708 C CA . VAL A 1 221 ? -5.624 -7.736 -17.629 1.00 97.75 221 VAL A CA 1
ATOM 1709 C C . VAL A 1 221 ? -6.913 -8.545 -17.740 1.00 97.75 221 VAL A C 1
ATOM 1711 O O . VAL A 1 221 ? -6.988 -9.438 -18.576 1.00 97.75 221 VAL A O 1
ATOM 1714 N N . GLN A 1 222 ? -7.943 -8.224 -16.952 1.00 97.31 222 GLN A N 1
ATOM 1715 C CA . GLN A 1 222 ? -9.233 -8.924 -17.006 1.00 97.31 222 GLN A CA 1
ATOM 1716 C C . GLN A 1 222 ? -9.849 -8.874 -18.410 1.00 97.31 222 GLN A C 1
ATOM 1718 O O . GLN A 1 222 ? -10.258 -9.900 -18.951 1.00 97.31 222 GLN A O 1
ATOM 1723 N N . ARG A 1 223 ? -9.864 -7.686 -19.025 1.00 98.00 223 ARG A N 1
ATOM 1724 C CA . ARG A 1 223 ? -10.373 -7.496 -20.389 1.00 98.00 223 ARG A CA 1
ATOM 1725 C C . ARG A 1 223 ? -9.526 -8.216 -21.434 1.00 98.00 223 ARG A C 1
ATOM 1727 O O . ARG A 1 223 ? -10.074 -8.811 -22.350 1.00 98.00 223 ARG A O 1
ATOM 1734 N N . LEU A 1 224 ? -8.206 -8.194 -21.278 1.00 97.62 224 LEU A N 1
ATOM 1735 C CA . LEU A 1 224 ? -7.266 -8.877 -22.162 1.00 97.62 224 LEU A CA 1
ATOM 1736 C C . LEU A 1 224 ? -7.494 -10.394 -22.113 1.00 97.62 224 LEU A C 1
ATOM 1738 O O . LEU A 1 224 ? -7.603 -11.031 -23.155 1.00 97.62 224 LEU A O 1
ATOM 1742 N N . VAL A 1 225 ? -7.647 -10.969 -20.918 1.00 97.25 225 VAL A N 1
ATOM 1743 C CA . VAL A 1 225 ? -7.940 -12.400 -20.733 1.00 97.25 225 VAL A CA 1
ATOM 1744 C C . VAL A 1 225 ? -9.286 -12.789 -21.343 1.00 97.25 225 VAL A C 1
ATOM 1746 O O . VAL A 1 225 ? -9.379 -13.857 -21.945 1.00 97.25 225 VAL A O 1
ATOM 1749 N N . ALA A 1 226 ? -10.307 -11.937 -21.227 1.00 97.69 226 ALA A N 1
ATOM 1750 C CA . ALA A 1 226 ? -11.582 -12.157 -21.904 1.00 97.69 226 ALA A CA 1
ATOM 1751 C C . ALA A 1 226 ? -11.407 -12.148 -23.433 1.00 97.69 226 ALA A C 1
ATOM 1753 O O . ALA A 1 226 ? -11.780 -13.113 -24.095 1.00 97.69 226 ALA A O 1
ATOM 1754 N N . LEU A 1 227 ? -10.739 -11.124 -23.974 1.00 97.25 227 LEU A N 1
ATOM 1755 C CA . LEU A 1 227 ? -10.545 -10.945 -25.414 1.00 97.25 227 LEU A CA 1
ATOM 1756 C C . LEU A 1 227 ? -9.736 -12.083 -26.064 1.00 97.25 227 LEU A C 1
ATOM 1758 O O . LEU A 1 227 ? -10.021 -12.467 -27.197 1.00 97.25 227 LEU A O 1
ATOM 1762 N N . ARG A 1 228 ? -8.779 -12.687 -25.339 1.00 95.81 228 ARG A N 1
ATOM 1763 C CA . ARG A 1 228 ? -8.003 -13.858 -25.807 1.00 95.81 228 ARG A CA 1
ATOM 1764 C C . ARG A 1 228 ? -8.863 -15.059 -26.189 1.00 95.81 228 ARG A C 1
ATOM 1766 O O . ARG A 1 228 ? -8.408 -15.903 -26.956 1.00 95.81 228 ARG A O 1
ATOM 1773 N N . ARG A 1 229 ? -10.055 -15.181 -25.599 1.00 95.50 229 ARG A N 1
ATOM 1774 C CA . ARG A 1 229 ? -10.983 -16.288 -25.872 1.00 95.50 229 ARG A CA 1
ATOM 1775 C C . ARG A 1 229 ? -11.658 -16.138 -27.230 1.00 95.50 229 ARG A C 1
ATOM 1777 O O . ARG A 1 229 ? -12.090 -17.129 -27.800 1.00 95.50 229 ARG A O 1
ATOM 1784 N N . GLU A 1 230 ? -11.730 -14.911 -27.732 1.00 96.75 230 GLU A N 1
ATOM 1785 C CA . GLU A 1 230 ? -12.395 -14.570 -28.987 1.00 96.75 230 GLU A CA 1
ATOM 1786 C C . GLU A 1 230 ? -11.394 -14.477 -30.140 1.00 96.75 230 GLU A C 1
ATOM 1788 O O . GLU A 1 230 ? -11.687 -14.893 -31.259 1.00 96.75 230 GLU A O 1
ATOM 1793 N N . ARG A 1 231 ? -10.195 -13.939 -29.882 1.00 96.50 231 ARG A N 1
ATOM 1794 C CA . ARG A 1 231 ? -9.158 -13.765 -30.905 1.00 96.50 231 ARG A CA 1
ATOM 1795 C C . ARG A 1 231 ? -7.757 -13.657 -30.317 1.00 96.50 231 ARG A C 1
ATOM 1797 O O . ARG A 1 231 ? -7.564 -13.427 -29.125 1.00 96.50 231 ARG A O 1
ATOM 1804 N N . ARG A 1 232 ? -6.756 -13.765 -31.194 1.00 97.62 232 ARG A N 1
ATOM 1805 C CA . ARG A 1 232 ? -5.371 -13.431 -30.849 1.00 97.62 232 ARG A CA 1
ATOM 1806 C C . ARG A 1 232 ? -5.235 -11.923 -30.640 1.00 97.62 232 ARG A C 1
ATOM 1808 O O . ARG A 1 232 ? -5.630 -11.143 -31.501 1.00 97.62 232 ARG A O 1
ATOM 1815 N N . ILE A 1 233 ? -4.651 -11.552 -29.506 1.00 98.19 233 ILE A N 1
ATOM 1816 C CA . ILE A 1 233 ? -4.372 -10.178 -29.101 1.00 98.19 233 ILE A CA 1
ATOM 1817 C C . ILE A 1 233 ? -3.253 -9.605 -29.964 1.00 98.19 233 ILE A C 1
ATOM 1819 O O . ILE A 1 233 ? -2.141 -10.155 -29.999 1.00 98.19 233 ILE A O 1
ATOM 1823 N N . ARG A 1 234 ? -3.565 -8.477 -30.596 1.00 98.00 234 ARG A N 1
ATOM 1824 C CA . ARG A 1 234 ? -2.679 -7.623 -31.386 1.00 98.00 234 ARG A CA 1
ATOM 1825 C C . ARG A 1 234 ? -2.224 -6.412 -30.576 1.00 98.00 234 ARG A C 1
ATOM 1827 O O . ARG A 1 234 ? -2.772 -6.115 -29.515 1.00 98.00 234 ARG A O 1
ATOM 1834 N N . TYR A 1 235 ? -1.224 -5.696 -31.075 1.00 97.31 235 TYR A N 1
ATOM 1835 C CA . TYR A 1 235 ? -0.706 -4.498 -30.412 1.00 97.31 235 TYR A CA 1
ATOM 1836 C C . TYR A 1 235 ? -1.784 -3.413 -30.242 1.00 97.31 235 TYR A C 1
ATOM 1838 O O . TYR A 1 235 ? -1.936 -2.858 -29.153 1.00 97.31 235 TYR A O 1
ATOM 1846 N N . ASP A 1 236 ? -2.600 -3.187 -31.276 1.00 97.56 236 ASP A N 1
ATOM 1847 C CA . ASP A 1 236 ? -3.685 -2.196 -31.256 1.00 97.56 236 ASP A CA 1
ATOM 1848 C C . ASP A 1 236 ? -4.760 -2.496 -30.204 1.00 97.56 236 ASP A C 1
ATOM 1850 O O . ASP A 1 236 ? -5.353 -1.575 -29.640 1.00 97.56 236 ASP A O 1
ATOM 1854 N N . ASP A 1 237 ? -4.974 -3.768 -29.860 1.00 97.75 237 ASP A N 1
ATOM 1855 C CA . ASP A 1 237 ? -5.920 -4.135 -28.804 1.00 97.75 237 ASP A CA 1
ATOM 1856 C C . ASP A 1 237 ? -5.471 -3.571 -27.451 1.00 97.75 237 ASP A C 1
ATOM 1858 O O . ASP A 1 237 ? -6.289 -3.130 -26.645 1.00 97.75 237 ASP A O 1
ATOM 1862 N N . LEU A 1 238 ? -4.159 -3.510 -27.204 1.00 97.56 238 LEU A N 1
ATOM 1863 C CA . LEU A 1 238 ? -3.623 -2.931 -25.975 1.00 97.56 238 LEU A CA 1
ATOM 1864 C C . LEU A 1 238 ? -3.818 -1.407 -25.927 1.00 97.56 238 LEU A C 1
ATOM 1866 O O . LEU A 1 238 ? -4.044 -0.865 -24.842 1.00 97.56 238 LEU A O 1
ATOM 1870 N N . ILE A 1 239 ? -3.799 -0.725 -27.080 1.00 96.75 239 ILE A N 1
ATOM 1871 C CA . ILE A 1 239 ? -4.149 0.703 -27.190 1.00 96.75 239 ILE A CA 1
ATOM 1872 C C . ILE A 1 239 ? -5.624 0.898 -26.827 1.00 96.75 239 ILE A C 1
ATOM 1874 O O . ILE A 1 239 ? -5.955 1.735 -25.985 1.00 96.75 239 ILE A O 1
ATOM 1878 N N . GLN A 1 240 ? -6.515 0.087 -27.404 1.00 96.50 240 GLN A N 1
ATOM 1879 C CA . GLN A 1 240 ? -7.959 0.158 -27.143 1.00 96.50 240 GLN A CA 1
ATOM 1880 C C . GLN A 1 240 ? -8.302 -0.136 -25.674 1.00 96.50 240 GLN A C 1
ATOM 1882 O O . GLN A 1 240 ? -9.200 0.481 -25.095 1.00 96.50 240 GLN A O 1
ATOM 1887 N N . LEU A 1 241 ? -7.535 -1.019 -25.029 1.00 96.06 241 LEU A N 1
ATOM 1888 C CA . LEU A 1 241 ? -7.626 -1.305 -23.595 1.00 96.06 241 LEU A CA 1
ATOM 1889 C C . LEU A 1 241 ? -7.004 -0.222 -22.696 1.00 96.06 241 LEU A C 1
ATOM 1891 O O . LEU A 1 241 ? -7.007 -0.380 -21.470 1.00 96.06 241 LEU A O 1
ATOM 1895 N N . ARG A 1 242 ? -6.520 0.882 -23.282 1.00 95.62 242 ARG A N 1
ATOM 1896 C CA . ARG A 1 242 ? -5.892 2.027 -22.605 1.00 95.62 242 ARG A CA 1
ATOM 1897 C C . ARG A 1 242 ? -4.678 1.635 -21.756 1.00 95.62 242 ARG A C 1
ATOM 1899 O O . ARG A 1 242 ? -4.459 2.194 -20.682 1.00 95.62 242 ARG A O 1
ATOM 1906 N N . CYS A 1 243 ? -3.899 0.658 -22.218 1.00 97.00 243 CYS A N 1
ATOM 1907 C CA . CYS A 1 243 ? -2.608 0.337 -21.614 1.00 97.00 243 CYS A CA 1
ATOM 1908 C C . CYS A 1 243 ? -1.602 1.471 -21.878 1.00 97.00 243 CYS A C 1
ATOM 1910 O O . CYS A 1 243 ? -1.598 2.077 -22.948 1.00 97.00 243 CYS A O 1
ATOM 1912 N N . VAL A 1 244 ? -0.707 1.737 -20.925 1.00 95.56 244 VAL A N 1
ATOM 1913 C CA . VAL A 1 244 ? 0.366 2.734 -21.078 1.00 95.56 244 VAL A CA 1
ATOM 1914 C C . VAL A 1 244 ? 1.536 2.091 -21.822 1.00 95.56 244 VAL A C 1
ATOM 1916 O O . VAL A 1 244 ? 2.454 1.532 -21.216 1.00 95.56 244 VAL A O 1
ATOM 1919 N N . LEU A 1 245 ? 1.480 2.123 -23.153 1.00 94.50 245 LEU A N 1
ATOM 1920 C CA . LEU A 1 245 ? 2.405 1.364 -23.998 1.00 94.50 245 LEU A CA 1
ATOM 1921 C C . LEU A 1 245 ? 3.844 1.870 -23.973 1.00 94.50 245 LEU A C 1
ATOM 1923 O O . LEU A 1 245 ? 4.751 1.057 -24.127 1.00 94.50 245 LEU A O 1
ATOM 1927 N N . ASP A 1 246 ? 4.081 3.146 -23.670 1.00 91.94 246 ASP A N 1
ATOM 1928 C CA . ASP A 1 246 ? 5.445 3.659 -23.490 1.00 91.94 246 ASP A CA 1
ATOM 1929 C C . ASP A 1 246 ? 6.201 2.900 -22.394 1.00 91.94 246 ASP A C 1
ATOM 1931 O O . ASP A 1 246 ? 7.386 2.599 -22.556 1.00 91.94 246 ASP A O 1
ATOM 1935 N N . LYS A 1 247 ? 5.489 2.513 -21.324 1.00 92.69 247 LYS A N 1
ATOM 1936 C CA . LYS A 1 247 ? 6.012 1.663 -20.249 1.00 92.69 247 LYS A CA 1
ATOM 1937 C C . LYS A 1 247 ? 5.941 0.174 -20.603 1.00 92.69 247 LYS A C 1
ATOM 1939 O O . LYS A 1 247 ? 6.885 -0.545 -20.297 1.00 92.69 247 LYS A O 1
ATOM 1944 N N . ALA A 1 248 ? 4.863 -0.293 -21.240 1.00 95.62 248 ALA A N 1
ATOM 1945 C CA . ALA A 1 248 ? 4.626 -1.725 -21.458 1.00 95.62 248 ALA A CA 1
ATOM 1946 C C . ALA A 1 248 ? 5.449 -2.336 -22.599 1.00 95.62 248 ALA A C 1
ATOM 1948 O O . ALA A 1 248 ? 5.844 -3.498 -22.501 1.00 95.62 248 ALA A O 1
ATOM 1949 N N . ARG A 1 249 ? 5.725 -1.571 -23.666 1.00 94.50 249 ARG A N 1
ATOM 1950 C CA . ARG A 1 249 ? 6.334 -2.071 -24.909 1.00 94.50 249 ARG A CA 1
ATOM 1951 C C . ARG A 1 249 ? 7.575 -2.955 -24.696 1.00 94.50 249 ARG A C 1
ATOM 1953 O O . ARG A 1 249 ? 7.619 -4.005 -25.320 1.00 94.50 249 ARG A O 1
ATOM 1960 N N . PRO A 1 250 ? 8.532 -2.668 -23.782 1.00 94.88 250 PRO A N 1
ATOM 1961 C CA . PRO A 1 250 ? 9.741 -3.487 -23.635 1.00 94.88 250 PRO A CA 1
ATOM 1962 C C . PRO A 1 250 ? 9.509 -4.838 -22.939 1.00 94.88 250 PRO A C 1
ATOM 1964 O O . PRO A 1 250 ? 10.458 -5.608 -22.778 1.00 94.88 250 PRO A O 1
ATOM 1967 N N . PHE A 1 251 ? 8.290 -5.092 -22.460 1.00 96.88 251 PHE A N 1
ATOM 1968 C CA . PHE A 1 251 ? 7.938 -6.217 -21.595 1.00 96.88 251 PHE A CA 1
ATOM 1969 C C . PHE A 1 251 ? 6.879 -7.141 -22.215 1.00 96.88 251 PHE A C 1
ATOM 1971 O O . PHE A 1 251 ? 6.468 -8.100 -21.566 1.00 96.88 251 PHE A O 1
ATOM 1978 N N . ILE A 1 252 ? 6.433 -6.882 -23.449 1.00 97.12 252 ILE A N 1
ATOM 1979 C CA . ILE A 1 252 ? 5.317 -7.603 -24.076 1.00 97.12 252 ILE A CA 1
ATOM 1980 C C . ILE A 1 252 ? 5.651 -8.135 -25.465 1.00 97.12 252 ILE A C 1
ATOM 1982 O O . ILE A 1 252 ? 6.389 -7.510 -26.217 1.00 97.12 252 ILE A O 1
ATOM 1986 N N . VAL A 1 253 ? 5.029 -9.253 -25.823 1.00 97.75 253 VAL A N 1
ATOM 1987 C CA . VAL A 1 253 ? 4.924 -9.777 -27.189 1.00 97.75 253 VAL A CA 1
ATOM 1988 C C . VAL A 1 253 ? 3.440 -9.936 -27.511 1.00 97.75 253 VAL A C 1
ATOM 1990 O O . VAL A 1 253 ? 2.701 -10.490 -26.700 1.00 97.75 253 VAL A O 1
ATOM 1993 N N . THR A 1 254 ? 2.995 -9.457 -28.672 1.00 97.75 254 THR A N 1
ATOM 1994 C CA . THR A 1 254 ? 1.652 -9.728 -29.227 1.00 97.75 254 THR A CA 1
ATOM 1995 C C . THR A 1 254 ? 1.779 -10.594 -30.481 1.00 97.75 254 THR A C 1
ATOM 1997 O O . THR A 1 254 ? 2.882 -10.984 -30.865 1.00 97.75 254 THR A O 1
ATOM 2000 N N . SER A 1 255 ? 0.666 -10.910 -31.151 1.00 96.75 255 SER A N 1
ATOM 2001 C CA . SER A 1 255 ? 0.725 -11.651 -32.419 1.00 96.75 255 SER A CA 1
ATOM 2002 C C . SER A 1 255 ? 1.484 -10.916 -33.531 1.00 96.75 255 SER A C 1
ATOM 2004 O O . SER A 1 255 ? 1.989 -11.562 -34.442 1.00 96.75 255 SER A O 1
ATOM 2006 N N . ASP A 1 256 ? 1.544 -9.585 -33.470 1.00 97.25 256 ASP A N 1
ATOM 2007 C CA . ASP A 1 256 ? 2.099 -8.705 -34.503 1.00 97.25 256 ASP A CA 1
ATOM 2008 C C . ASP A 1 256 ? 3.189 -7.745 -33.991 1.00 97.25 256 ASP A C 1
ATOM 2010 O O . ASP A 1 256 ? 3.689 -6.922 -34.753 1.00 97.25 256 ASP A O 1
ATOM 2014 N N . TYR A 1 257 ? 3.601 -7.865 -32.725 1.00 96.69 257 TYR A N 1
ATOM 2015 C CA . TYR A 1 257 ? 4.652 -7.043 -32.127 1.00 96.69 257 TYR A CA 1
ATOM 2016 C C . TYR A 1 257 ? 5.628 -7.876 -31.297 1.00 96.69 257 TYR A C 1
ATOM 2018 O O . TYR A 1 257 ? 5.235 -8.681 -30.449 1.00 96.69 257 TYR A O 1
ATOM 2026 N N . ARG A 1 258 ? 6.922 -7.606 -31.491 1.00 95.12 258 ARG A N 1
ATOM 2027 C CA . ARG A 1 258 ? 8.013 -8.060 -30.624 1.00 95.12 258 ARG A CA 1
ATOM 2028 C C . ARG A 1 258 ? 8.877 -6.855 -30.239 1.00 95.12 258 ARG A C 1
ATOM 2030 O O . ARG A 1 258 ? 9.138 -6.012 -31.100 1.00 95.12 258 ARG A O 1
ATOM 2037 N N . PRO A 1 259 ? 9.344 -6.753 -28.985 1.00 91.81 259 PRO A N 1
ATOM 2038 C CA . PRO A 1 259 ? 10.104 -5.593 -28.565 1.00 91.81 259 PRO A CA 1
ATOM 2039 C C . PRO A 1 259 ? 11.526 -5.646 -29.105 1.00 91.81 259 PRO A C 1
ATOM 2041 O O . PRO A 1 259 ? 12.312 -6.499 -28.704 1.00 91.81 259 PRO A O 1
ATOM 2044 N N . ALA A 1 260 ? 11.899 -4.662 -29.925 1.00 83.44 260 ALA A N 1
ATOM 2045 C CA . ALA A 1 260 ? 13.297 -4.445 -30.316 1.00 83.44 260 ALA A CA 1
ATOM 2046 C C . ALA A 1 260 ? 14.203 -4.195 -29.095 1.00 83.44 260 ALA A C 1
ATOM 2048 O O . ALA A 1 260 ? 15.407 -4.413 -29.129 1.00 83.44 260 ALA A O 1
ATOM 2049 N N . GLN A 1 261 ? 13.611 -3.727 -27.994 1.00 76.12 261 GLN A N 1
ATOM 2050 C CA . GLN A 1 261 ? 14.286 -3.449 -26.736 1.00 76.12 261 GLN A CA 1
ATOM 2051 C C . GLN A 1 261 ? 14.385 -4.656 -25.791 1.00 76.12 261 GLN A C 1
ATOM 2053 O O . GLN A 1 261 ? 14.807 -4.465 -24.651 1.00 76.12 261 GLN A O 1
ATOM 2058 N N . ALA A 1 262 ? 13.985 -5.861 -26.216 1.00 69.50 262 ALA A N 1
ATOM 2059 C CA . ALA A 1 262 ? 14.037 -7.057 -25.369 1.00 69.50 262 ALA A CA 1
ATOM 2060 C C . ALA A 1 262 ? 15.449 -7.317 -24.818 1.00 69.50 262 ALA A C 1
ATOM 2062 O O . ALA A 1 262 ? 15.595 -7.661 -23.651 1.00 69.50 262 ALA A O 1
ATOM 2063 N N . GLU A 1 263 ? 16.474 -7.072 -25.637 1.00 74.00 263 GLU A N 1
ATOM 2064 C CA . GLU A 1 263 ? 17.885 -7.309 -25.304 1.00 74.00 263 GLU A CA 1
ATOM 2065 C C . GLU A 1 263 ? 18.590 -6.079 -24.704 1.00 74.00 263 GLU A C 1
ATOM 2067 O O . GLU A 1 263 ? 19.773 -6.130 -24.361 1.00 74.00 263 GLU A O 1
ATOM 2072 N N . LEU A 1 264 ? 17.893 -4.942 -24.561 1.00 80.44 264 LEU A N 1
ATOM 2073 C CA . LEU A 1 264 ? 18.500 -3.763 -23.946 1.00 80.44 264 LEU A CA 1
ATOM 2074 C C . LEU A 1 264 ? 18.773 -4.012 -22.464 1.00 80.44 264 LEU A C 1
ATOM 2076 O O . LEU A 1 264 ? 17.888 -4.402 -21.702 1.00 80.44 264 LEU A O 1
ATOM 2080 N N . ARG A 1 265 ? 19.987 -3.657 -22.032 1.00 84.00 265 ARG A N 1
ATOM 2081 C CA . ARG A 1 265 ? 20.371 -3.666 -20.615 1.00 84.00 265 ARG A CA 1
ATOM 2082 C C . ARG A 1 265 ? 19.382 -2.842 -19.784 1.00 84.00 265 ARG A C 1
ATOM 2084 O O . ARG A 1 265 ? 19.063 -1.705 -20.148 1.00 84.00 265 ARG A O 1
ATOM 2091 N N . SER A 1 266 ? 18.973 -3.366 -18.625 1.00 86.62 266 SER A N 1
ATOM 2092 C CA . SER A 1 266 ? 17.992 -2.722 -17.736 1.00 86.62 266 SER A CA 1
ATOM 2093 C C . SER A 1 266 ? 18.339 -1.273 -17.384 1.00 86.62 266 SER A C 1
ATOM 2095 O O . SER A 1 266 ? 17.439 -0.443 -17.303 1.00 86.62 266 SER A O 1
ATOM 2097 N N . GLY A 1 267 ? 19.626 -0.929 -17.248 1.00 86.31 267 GLY A N 1
ATOM 2098 C CA . GLY A 1 267 ? 20.060 0.450 -16.984 1.00 86.31 267 GLY A CA 1
ATOM 2099 C C . GLY A 1 267 ? 19.687 1.444 -18.094 1.00 86.31 267 GLY A C 1
ATOM 2100 O O . GLY A 1 267 ? 19.229 2.548 -17.805 1.00 86.31 267 GLY A O 1
ATOM 2101 N N . LEU A 1 268 ? 19.795 1.044 -19.367 1.00 87.94 268 LEU A N 1
ATOM 2102 C CA . LEU A 1 268 ? 19.401 1.890 -20.501 1.00 87.94 268 LEU A CA 1
ATOM 2103 C C . LEU A 1 268 ? 17.880 2.048 -20.578 1.00 87.94 268 LEU A C 1
ATOM 2105 O O . LEU A 1 268 ? 17.379 3.132 -20.874 1.00 87.94 268 LEU A O 1
ATOM 2109 N N . LEU A 1 269 ? 17.139 0.976 -20.288 1.00 90.19 269 LEU A N 1
ATOM 2110 C CA . LEU A 1 269 ? 15.681 1.037 -20.208 1.00 90.19 269 LEU A CA 1
ATOM 2111 C C . LEU A 1 269 ? 15.214 1.928 -19.059 1.00 90.19 269 LEU A C 1
ATOM 2113 O O . LEU A 1 269 ? 14.332 2.755 -19.270 1.00 90.19 269 LEU A O 1
ATOM 2117 N N . ARG A 1 270 ? 15.844 1.828 -17.885 1.00 92.88 270 ARG A N 1
ATOM 2118 C CA . ARG A 1 270 ? 15.579 2.712 -16.746 1.00 92.88 270 ARG A CA 1
ATOM 2119 C C . ARG A 1 270 ? 15.751 4.177 -17.128 1.00 92.88 270 ARG A C 1
ATOM 2121 O O . ARG A 1 270 ? 14.846 4.967 -16.897 1.00 92.88 270 ARG A O 1
ATOM 2128 N N . ALA A 1 271 ? 16.860 4.528 -17.780 1.00 89.19 271 ALA A N 1
ATOM 2129 C CA . ALA A 1 271 ? 17.118 5.904 -18.204 1.00 89.19 271 ALA A CA 1
ATOM 2130 C C . ALA A 1 271 ? 16.054 6.447 -19.177 1.00 89.19 271 ALA A C 1
ATOM 2132 O O . ALA A 1 271 ? 15.719 7.627 -19.115 1.00 89.19 271 ALA A O 1
ATOM 2133 N N . ARG A 1 272 ? 15.503 5.593 -20.052 1.00 88.62 272 ARG A N 1
ATOM 2134 C CA . ARG A 1 272 ? 14.437 5.959 -21.003 1.00 88.62 272 ARG A CA 1
ATOM 2135 C C . ARG A 1 272 ? 13.047 6.035 -20.375 1.00 88.62 272 ARG A C 1
ATOM 2137 O O . ARG A 1 272 ? 12.204 6.756 -20.891 1.00 88.62 272 ARG A O 1
ATOM 2144 N N . LEU A 1 273 ? 12.801 5.253 -19.325 1.00 89.19 273 LEU A N 1
ATOM 2145 C CA . LEU A 1 273 ? 11.486 5.103 -18.693 1.00 89.19 273 LEU A CA 1
ATOM 2146 C C . LEU A 1 273 ? 11.360 5.845 -17.359 1.00 89.19 273 LEU A C 1
ATOM 2148 O O . LEU A 1 273 ? 10.306 5.767 -16.727 1.00 89.19 273 LEU A O 1
ATOM 2152 N N . ARG A 1 274 ? 12.420 6.535 -16.922 1.00 87.81 274 ARG A N 1
ATOM 2153 C CA . ARG A 1 274 ? 12.391 7.374 -15.724 1.00 87.81 274 ARG A CA 1
ATOM 2154 C C . ARG A 1 274 ? 11.279 8.404 -15.829 1.00 87.81 274 ARG A C 1
ATOM 2156 O O . ARG A 1 274 ? 11.047 8.984 -16.892 1.00 87.81 274 ARG A O 1
ATOM 2163 N N . GLU A 1 275 ? 10.607 8.632 -14.715 1.00 80.62 275 GLU A N 1
ATOM 2164 C CA . GLU A 1 275 ? 9.592 9.670 -14.648 1.00 80.62 275 GLU A CA 1
ATOM 2165 C C . GLU A 1 275 ? 10.298 11.036 -14.693 1.00 80.62 275 GLU A C 1
ATOM 2167 O O . GLU A 1 275 ? 11.376 11.187 -14.102 1.00 80.62 275 GLU A O 1
ATOM 2172 N N . PRO A 1 276 ? 9.751 12.033 -15.414 1.00 68.62 276 PRO A N 1
ATOM 2173 C CA . PRO A 1 276 ? 10.234 13.402 -15.295 1.00 68.62 276 PRO A CA 1
ATOM 2174 C C . PRO A 1 276 ? 10.228 13.781 -13.815 1.00 68.62 276 PRO A C 1
ATOM 2176 O O . PRO A 1 276 ? 9.277 13.439 -13.108 1.00 68.62 276 PRO A O 1
ATOM 2179 N N . GLN A 1 277 ? 11.276 14.454 -13.332 1.00 58.97 277 GLN A N 1
ATOM 2180 C CA . GLN A 1 277 ? 11.261 14.949 -11.959 1.00 58.97 277 GLN A CA 1
ATOM 2181 C C . GLN A 1 277 ? 10.014 15.820 -11.789 1.00 58.97 277 GLN A C 1
ATOM 2183 O O . GLN A 1 277 ? 9.828 16.787 -12.530 1.00 58.97 277 GLN A O 1
ATOM 2188 N N . ALA A 1 278 ? 9.128 15.422 -10.871 1.00 55.75 278 ALA A N 1
ATOM 2189 C CA . ALA A 1 278 ? 7.955 16.217 -10.551 1.00 55.75 278 ALA A CA 1
ATOM 2190 C C . ALA A 1 278 ? 8.428 17.616 -10.122 1.00 55.75 278 ALA A C 1
ATOM 2192 O O . ALA A 1 278 ? 9.456 17.711 -9.441 1.00 55.75 278 ALA A O 1
ATOM 2193 N N . PRO A 1 279 ? 7.726 18.692 -10.514 1.00 51.50 279 PRO A N 1
ATOM 2194 C CA . PRO A 1 279 ? 8.061 20.022 -10.034 1.00 51.50 279 PRO A CA 1
ATOM 2195 C C . PRO A 1 279 ? 8.092 20.000 -8.505 1.00 51.50 279 PRO A C 1
ATOM 2197 O O . PRO A 1 279 ? 7.184 19.4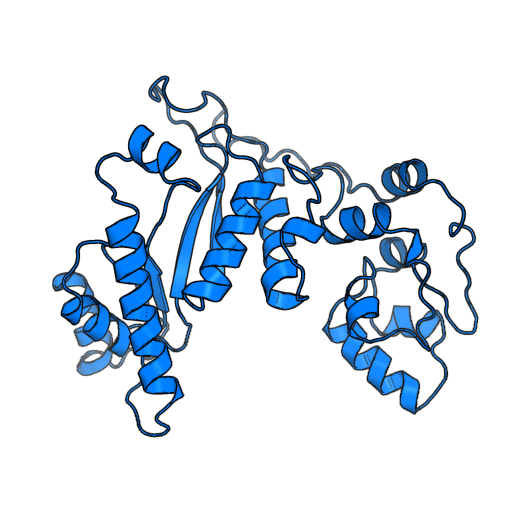69 -7.862 1.00 51.50 279 PRO A O 1
ATOM 2200 N N . VAL A 1 280 ? 9.168 20.535 -7.930 1.00 56.47 280 VAL A N 1
ATOM 2201 C CA . VAL A 1 280 ? 9.293 20.696 -6.483 1.00 56.47 280 VAL A CA 1
ATOM 2202 C C . VAL A 1 280 ? 8.163 21.625 -6.050 1.00 56.47 280 VAL A C 1
ATOM 2204 O O . VAL A 1 280 ? 8.127 22.784 -6.460 1.00 56.47 280 VAL A O 1
ATOM 2207 N N . GLN A 1 281 ? 7.212 21.118 -5.263 1.00 48.03 281 GLN A N 1
ATOM 2208 C CA . GLN A 1 281 ? 6.236 21.981 -4.611 1.00 48.03 281 GLN A CA 1
ATOM 2209 C C . GLN A 1 281 ? 7.023 22.861 -3.639 1.00 48.03 281 GLN A C 1
ATOM 2211 O O . GLN A 1 281 ? 7.556 22.360 -2.649 1.00 48.03 281 GLN A O 1
ATOM 2216 N N . MET A 1 282 ? 7.170 24.149 -3.967 1.00 45.16 282 MET A N 1
ATOM 2217 C CA . MET A 1 282 ? 7.799 25.098 -3.053 1.00 45.16 282 MET A CA 1
ATOM 2218 C C . MET A 1 282 ? 7.014 25.092 -1.743 1.00 45.16 282 MET A C 1
ATOM 2220 O O . MET A 1 282 ? 5.779 25.071 -1.757 1.00 45.16 282 MET A O 1
ATOM 2224 N N . GLY A 1 283 ? 7.734 25.048 -0.620 1.00 48.38 283 GLY A N 1
ATOM 2225 C CA . GLY A 1 283 ? 7.119 25.156 0.696 1.00 48.38 283 GLY A CA 1
ATOM 2226 C C . GLY A 1 283 ? 6.248 26.409 0.742 1.00 48.38 283 GLY A C 1
ATOM 2227 O O . GLY A 1 283 ? 6.646 27.458 0.247 1.00 48.38 283 GLY A O 1
ATOM 2228 N N . LEU A 1 284 ? 5.051 26.295 1.322 1.00 41.94 284 LEU A N 1
ATOM 2229 C CA . LEU A 1 284 ? 4.125 27.425 1.486 1.00 41.94 284 LEU A CA 1
ATOM 2230 C C . LEU A 1 284 ? 4.683 28.533 2.398 1.00 41.94 284 LEU A C 1
ATOM 2232 O O . LEU A 1 284 ? 4.069 29.587 2.515 1.00 41.94 284 LEU A O 1
ATOM 2236 N N . TRP A 1 285 ? 5.842 28.293 3.011 1.00 48.38 285 TRP A N 1
ATOM 2237 C CA . TRP A 1 285 ? 6.568 29.226 3.855 1.00 48.38 285 TRP A CA 1
ATOM 2238 C C . TRP A 1 285 ? 8.055 29.114 3.514 1.00 48.38 285 TRP A C 1
ATOM 2240 O O . TRP A 1 285 ? 8.708 28.127 3.861 1.00 48.38 285 TRP A O 1
ATOM 2250 N N . GLY A 1 286 ? 8.538 30.104 2.771 1.00 40.34 286 GLY A N 1
ATOM 2251 C CA . GLY A 1 286 ? 9.942 30.444 2.570 1.00 40.34 286 GLY A CA 1
ATOM 2252 C C . GLY A 1 286 ? 10.123 31.920 2.879 1.00 40.34 286 GLY A C 1
ATOM 2253 O O . GLY A 1 286 ? 9.128 32.664 2.709 1.00 40.34 286 GLY A O 1
#